Protein AF-0000000087656922 (afdb_homodimer)

Solvent-accessible surface area (backbone atoms only — not comparable to full-atom values): 14899 Å² total; per-residue (Å²): 105,49,73,41,77,36,99,84,45,68,28,49,29,46,60,47,59,48,82,88,34,49,38,35,38,35,31,30,30,79,99,38,29,26,66,62,40,48,46,66,72,42,61,84,47,56,63,68,66,48,33,73,57,21,13,36,39,28,35,24,58,82,65,40,40,88,84,46,62,81,50,54,78,84,54,77,78,67,52,61,67,46,48,17,46,41,53,50,36,52,38,58,71,70,62,59,64,58,30,32,38,42,16,30,22,46,12,13,46,22,48,51,59,33,40,74,77,41,29,77,31,29,48,28,40,38,30,32,39,31,51,44,58,59,66,56,49,51,52,48,53,49,53,54,41,98,105,48,74,42,77,37,99,84,45,68,29,48,30,46,60,45,59,49,84,89,35,51,37,34,40,36,31,30,30,78,98,38,28,27,65,61,41,46,45,66,73,42,60,85,48,55,62,68,67,48,33,72,56,22,13,36,38,29,36,23,58,82,63,38,40,88,86,46,62,82,51,55,76,83,53,77,77,67,52,62,68,44,49,17,48,42,53,50,36,51,38,58,72,71,62,60,65,58,29,33,40,40,16,29,23,46,12,13,46,23,48,51,58,34,40,75,77,42,29,78,30,28,48,29,40,40,28,32,38,31,50,44,58,60,66,57,50,52,53,48,54,50,54,56,41,98

pLDDT: mean 85.69, std 12.81, range [55.78, 98.75]

Structure (mmCIF, N/CA/C/O backbone):
data_AF-0000000087656922-model_v1
#
loop_
_entity.id
_entity.type
_entity.pdbx_description
1 polymer 'Ndr family protein'
#
loop_
_atom_site.group_PDB
_atom_site.id
_atom_site.type_symbol
_atom_site.label_atom_id
_atom_site.label_alt_id
_atom_site.label_comp_id
_atom_site.label_asym_id
_atom_site.label_entity_id
_atom_site.label_seq_id
_atom_site.pdbx_PDB_ins_code
_atom_site.Cartn_x
_atom_site.Cartn_y
_atom_site.Cartn_z
_atom_site.occupancy
_atom_site.B_iso_or_equiv
_atom_site.auth_seq_id
_atom_site.auth_comp_id
_atom_site.auth_asym_id
_atom_site.auth_atom_id
_atom_site.pdbx_PDB_model_num
ATOM 1 N N . MET A 1 1 ? 6.25 20.328 15.789 1 89.5 1 MET A N 1
ATOM 2 C CA . MET A 1 1 ? 5.324 20.531 14.672 1 89.5 1 MET A CA 1
ATOM 3 C C . MET A 1 1 ? 5.816 21.625 13.742 1 89.5 1 MET A C 1
ATOM 5 O O . MET A 1 1 ? 6.602 22.484 14.156 1 89.5 1 MET A O 1
ATOM 9 N N . GLU A 1 2 ? 5.441 21.5 12.445 1 94.44 2 GLU A N 1
ATOM 10 C CA . GLU A 1 2 ? 5.758 22.5 11.438 1 94.44 2 GLU A CA 1
ATOM 11 C C . GLU A 1 2 ? 4.574 22.734 10.5 1 94.44 2 GLU A C 1
ATOM 13 O O . GLU A 1 2 ? 3.766 21.844 10.273 1 94.44 2 GLU A O 1
ATOM 18 N N . ARG A 1 3 ? 4.438 23.984 10.141 1 96.12 3 ARG A N 1
ATOM 19 C CA . ARG A 1 3 ? 3.516 24.281 9.047 1 96.12 3 ARG A CA 1
ATOM 20 C C . ARG A 1 3 ? 4.254 24.375 7.719 1 96.12 3 ARG A C 1
ATOM 22 O O . ARG A 1 3 ? 5.129 25.219 7.547 1 96.12 3 ARG A O 1
ATOM 29 N N . VAL A 1 4 ? 3.877 23.516 6.832 1 97.69 4 VAL A N 1
ATOM 30 C CA . VAL A 1 4 ? 4.598 23.375 5.57 1 97.69 4 VAL A CA 1
ATOM 31 C C . VAL A 1 4 ? 3.811 24.031 4.445 1 97.69 4 VAL A C 1
ATOM 33 O O . VAL A 1 4 ? 2.596 23.859 4.336 1 97.69 4 VAL A O 1
ATOM 36 N N . ASP A 1 5 ? 4.504 24.844 3.58 1 97.81 5 ASP A N 1
ATOM 37 C CA . ASP A 1 5 ? 3.883 25.406 2.389 1 97.81 5 ASP A CA 1
ATOM 38 C C . ASP A 1 5 ? 3.623 24.344 1.337 1 97.81 5 ASP A C 1
ATOM 40 O O . ASP A 1 5 ? 4.523 23.562 0.993 1 97.81 5 ASP A O 1
ATOM 44 N N . THR A 1 6 ? 2.367 24.297 0.893 1 98 6 THR A N 1
ATOM 45 C CA . THR A 1 6 ? 2.012 23.359 -0.178 1 98 6 THR A CA 1
ATOM 46 C C . THR A 1 6 ? 1.28 24.094 -1.301 1 98 6 THR A C 1
ATOM 48 O O . THR A 1 6 ? 0.986 25.281 -1.188 1 98 6 THR A O 1
ATOM 51 N N . ASP A 1 7 ? 0.967 23.391 -2.367 1 96.81 7 ASP A N 1
ATOM 52 C CA . ASP A 1 7 ? 0.207 23.922 -3.492 1 96.81 7 ASP A CA 1
ATOM 53 C C . ASP A 1 7 ? -1.214 24.281 -3.07 1 96.81 7 ASP A C 1
ATOM 55 O O . ASP A 1 7 ? -1.924 24.984 -3.799 1 96.81 7 ASP A O 1
ATOM 59 N N . TYR A 1 8 ? -1.589 23.938 -1.798 1 95.88 8 TYR A N 1
ATOM 60 C CA . TYR A 1 8 ? -2.959 24.141 -1.344 1 95.88 8 TYR A CA 1
ATOM 61 C C . TYR A 1 8 ? -2.984 24.922 -0.032 1 95.88 8 TYR A C 1
ATOM 63 O O . TYR A 1 8 ? -3.947 24.828 0.733 1 95.88 8 TYR A O 1
ATOM 71 N N . GLY A 1 9 ? -1.907 25.609 0.187 1 94.5 9 GLY A N 1
ATOM 72 C CA . GLY A 1 9 ? -1.792 26.359 1.425 1 94.5 9 GLY A CA 1
ATOM 73 C C . GLY A 1 9 ? -0.932 25.672 2.467 1 94.5 9 GLY A C 1
ATOM 74 O O . GLY A 1 9 ? -0.277 24.672 2.174 1 94.5 9 GLY A O 1
ATOM 75 N N . LYS A 1 10 ? -0.932 26.203 3.633 1 95.44 10 LYS A N 1
ATOM 76 C CA . LYS A 1 10 ? -0.113 25.641 4.703 1 95.44 10 LYS A CA 1
ATOM 77 C C . LYS A 1 10 ? -0.808 24.453 5.367 1 95.44 10 LYS A C 1
ATOM 79 O O . LYS A 1 10 ? -2.01 24.516 5.637 1 95.44 10 LYS A O 1
ATOM 84 N N . VAL A 1 11 ? -0.016 23.453 5.57 1 95.75 11 VAL A N 1
ATOM 85 C CA . VAL A 1 11 ? -0.536 22.25 6.234 1 95.75 11 VAL A CA 1
ATOM 86 C C . VAL A 1 11 ? 0.303 21.953 7.473 1 95.75 11 VAL A C 1
ATOM 88 O O . VAL A 1 11 ? 1.531 22.047 7.438 1 95.75 11 VAL A O 1
ATOM 91 N N . LYS A 1 12 ? -0.412 21.578 8.531 1 94.88 12 LYS A N 1
ATOM 92 C CA . LYS A 1 12 ? 0.276 21.25 9.773 1 94.88 12 LYS A CA 1
ATOM 93 C C . LYS A 1 12 ? 0.821 19.828 9.742 1 94.88 12 LYS A C 1
ATOM 95 O O . LYS A 1 12 ? 0.099 18.875 9.406 1 94.88 12 LYS A O 1
ATOM 100 N N . VAL A 1 13 ? 2.102 19.656 10.086 1 95.44 13 VAL A N 1
ATOM 101 C CA . VAL A 1 13 ? 2.736 18.359 10.266 1 95.44 13 VAL A CA 1
ATOM 102 C C . VAL A 1 13 ? 3.217 18.219 11.711 1 95.44 13 VAL A C 1
ATOM 104 O O . VAL A 1 13 ? 4.055 18.984 12.172 1 95.44 13 VAL A O 1
ATOM 107 N N . SER A 1 14 ? 2.629 17.266 12.414 1 92.06 14 SER A N 1
ATOM 108 C CA . SER A 1 14 ? 3.125 16.922 13.742 1 92.06 14 SER A CA 1
ATOM 109 C C . SER A 1 14 ? 4.281 15.938 13.672 1 92.06 14 SER A C 1
ATOM 111 O O . SER A 1 14 ? 4.172 14.898 13.023 1 92.06 14 SER A O 1
ATOM 113 N N . ILE A 1 15 ? 5.371 16.328 14.328 1 92.88 15 ILE A N 1
ATOM 114 C CA . ILE A 1 15 ? 6.582 15.516 14.234 1 92.88 15 ILE A CA 1
ATOM 115 C C . ILE A 1 15 ? 6.914 14.922 15.602 1 92.88 15 ILE A C 1
ATOM 117 O O . ILE A 1 15 ? 6.965 15.633 16.609 1 92.88 15 ILE A O 1
ATOM 121 N N . TYR A 1 16 ? 7.086 13.594 15.617 1 88.12 16 TYR A N 1
ATOM 122 C CA . TYR A 1 16 ? 7.457 12.883 16.828 1 88.12 16 TYR A CA 1
ATOM 123 C C . TYR A 1 16 ? 8.711 12.055 16.625 1 88.12 16 TYR A C 1
ATOM 125 O O . TYR A 1 16 ? 8.789 11.258 15.68 1 88.12 16 TYR A O 1
ATOM 133 N N . GLY A 1 17 ? 9.734 12.234 17.5 1 89.75 17 GLY A N 1
ATOM 134 C CA . GLY A 1 17 ? 10.953 11.453 17.422 1 89.75 17 GLY A CA 1
ATOM 135 C C . GLY A 1 17 ? 12.148 12.25 16.922 1 89.75 17 GLY A C 1
ATOM 136 O O . GLY A 1 17 ? 12.039 13.453 16.703 1 89.75 17 GLY A O 1
ATOM 137 N N . ASN A 1 18 ? 13.273 11.562 16.844 1 92.75 18 ASN A N 1
ATOM 138 C CA . ASN A 1 18 ? 14.516 12.133 16.344 1 92.75 18 ASN A CA 1
ATOM 139 C C . ASN A 1 18 ? 14.562 12.125 14.82 1 92.75 18 ASN A C 1
ATOM 141 O O . ASN A 1 18 ? 14.359 11.086 14.195 1 92.75 18 ASN A O 1
ATOM 145 N N . ARG A 1 19 ? 14.773 13.289 14.242 1 94.44 19 ARG A N 1
ATOM 146 C CA . ARG A 1 19 ? 14.719 13.445 12.789 1 94.44 19 ARG A CA 1
ATOM 147 C C . ARG A 1 19 ? 15.844 12.664 12.117 1 94.44 19 ARG A C 1
ATOM 149 O O . ARG A 1 19 ? 15.828 12.477 10.898 1 94.44 19 ARG A O 1
ATOM 156 N N . GLY A 1 20 ? 16.766 12.141 12.867 1 94.38 20 GLY A N 1
ATOM 157 C CA . GLY A 1 20 ? 17.812 11.289 12.344 1 94.38 20 GLY A CA 1
ATOM 158 C C . GLY A 1 20 ? 17.375 9.844 12.156 1 94.38 20 GLY A C 1
ATOM 159 O O . GLY A 1 20 ? 18.062 9.062 11.516 1 94.38 20 GLY A O 1
ATOM 160 N N . LYS A 1 21 ? 16.203 9.578 12.695 1 94.12 21 LYS A N 1
ATOM 161 C CA . LYS A 1 21 ? 15.672 8.219 12.57 1 94.12 21 LYS A CA 1
ATOM 162 C C . LYS A 1 21 ? 14.867 8.062 11.289 1 94.12 21 LYS A C 1
ATOM 164 O O . LYS A 1 21 ? 14.594 9.047 10.594 1 94.12 21 LYS A O 1
ATOM 169 N N . HIS A 1 22 ? 14.547 6.832 10.953 1 95.31 22 HIS A N 1
ATOM 170 C CA . HIS A 1 22 ? 13.852 6.539 9.711 1 95.31 22 HIS A CA 1
ATOM 171 C C . HIS A 1 22 ? 12.461 7.176 9.695 1 95.31 22 HIS A C 1
ATOM 173 O O . HIS A 1 22 ? 11.695 7.027 10.648 1 95.31 22 HIS A O 1
ATOM 179 N N . PRO A 1 23 ? 12.125 7.938 8.672 1 96.56 23 PRO A N 1
ATOM 180 C CA . PRO A 1 23 ? 10.859 8.672 8.641 1 96.56 23 PRO A CA 1
ATOM 181 C C . PRO A 1 23 ? 9.656 7.762 8.406 1 96.56 23 PRO A C 1
ATOM 183 O O . PRO A 1 23 ? 9.711 6.863 7.562 1 96.56 23 PRO A O 1
ATOM 186 N N . LEU A 1 24 ? 8.672 7.938 9.188 1 94.56 24 LEU A N 1
ATOM 187 C CA . LEU A 1 24 ? 7.328 7.387 9.008 1 94.56 24 LEU A CA 1
ATOM 188 C C . LEU A 1 24 ? 6.312 8.5 8.766 1 94.56 24 LEU A C 1
ATOM 190 O O . LEU A 1 24 ? 6.043 9.305 9.664 1 94.56 24 LEU A O 1
ATOM 194 N N . VAL A 1 25 ? 5.773 8.562 7.512 1 96.81 25 VAL A N 1
ATOM 195 C CA . VAL A 1 25 ? 4.797 9.586 7.141 1 96.81 25 VAL A CA 1
ATOM 196 C C . VAL A 1 25 ? 3.387 9 7.223 1 96.81 25 VAL A C 1
ATOM 198 O O . VAL A 1 25 ? 3.121 7.922 6.691 1 96.81 25 VAL A O 1
ATOM 201 N N . THR A 1 26 ? 2.486 9.68 7.91 1 94.19 26 THR A N 1
ATOM 202 C CA . THR A 1 26 ? 1.127 9.164 8.039 1 94.19 26 THR A CA 1
ATOM 203 C C . THR A 1 26 ? 0.121 10.141 7.438 1 94.19 26 THR A C 1
ATOM 205 O O . THR A 1 26 ? 0.387 11.344 7.355 1 94.19 26 THR A O 1
ATOM 208 N N . PHE A 1 27 ? -0.968 9.648 6.98 1 94.25 27 PHE A N 1
ATOM 209 C CA . PHE A 1 27 ? -2.133 10.422 6.562 1 94.25 27 PHE A CA 1
ATOM 210 C C . PHE A 1 27 ? -3.412 9.82 7.129 1 94.25 27 PHE A C 1
ATOM 212 O O . PHE A 1 27 ? -3.66 8.625 6.98 1 94.25 27 PHE A O 1
ATOM 219 N N . HIS A 1 28 ? -4.219 10.617 7.742 1 88.69 28 HIS A N 1
ATOM 220 C CA . HIS A 1 28 ? -5.312 10.172 8.594 1 88.69 28 HIS A CA 1
ATOM 221 C C . HIS A 1 28 ? -6.578 9.914 7.785 1 88.69 28 HIS A C 1
ATOM 223 O O . HIS A 1 28 ? -6.688 10.359 6.641 1 88.69 28 HIS A O 1
ATOM 229 N N . ASP A 1 29 ? -7.508 9.203 8.422 1 87.75 29 ASP A N 1
ATOM 230 C CA . ASP A 1 29 ? -8.844 8.938 7.887 1 87.75 29 ASP A CA 1
ATOM 231 C C . ASP A 1 29 ? -9.75 10.156 8.047 1 87.75 29 ASP A C 1
ATOM 233 O O . ASP A 1 29 ? -9.32 11.195 8.562 1 87.75 29 ASP A O 1
ATOM 237 N N . LEU A 1 30 ? -11.008 9.93 7.492 1 78.25 30 LEU A N 1
ATOM 238 C CA . LEU A 1 30 ? -12.016 10.977 7.598 1 78.25 30 LEU A CA 1
ATOM 239 C C . LEU A 1 30 ? -12.305 11.305 9.055 1 78.25 30 LEU A C 1
ATOM 241 O O . LEU A 1 30 ? -12.359 10.406 9.906 1 78.25 30 LEU A O 1
ATOM 245 N N . ALA A 1 31 ? -12.57 12.484 9.312 1 68.19 31 ALA A N 1
ATOM 246 C CA . ALA A 1 31 ? -13.07 13.016 10.578 1 68.19 31 ALA A CA 1
ATOM 247 C C . ALA A 1 31 ? -12.039 12.836 11.688 1 68.19 31 ALA A C 1
ATOM 249 O O . ALA A 1 31 ? -12.375 12.898 12.875 1 68.19 31 ALA A O 1
ATOM 250 N N . LEU A 1 32 ? -10.953 12.312 11.367 1 71.44 32 LEU A N 1
ATOM 251 C CA . LEU A 1 32 ? -9.867 12.227 12.344 1 71.44 32 LEU A CA 1
ATOM 252 C C . LEU A 1 32 ? -8.727 13.172 11.977 1 71.44 32 LEU A C 1
ATOM 254 O O . LEU A 1 32 ? -8.617 13.602 10.82 1 71.44 32 LEU A O 1
ATOM 258 N N . ASP A 1 33 ? -8.062 13.516 13.094 1 76.25 33 ASP A N 1
ATOM 259 C CA . ASP A 1 33 ? -6.766 14.117 12.797 1 76.25 33 ASP A CA 1
ATOM 260 C C . ASP A 1 33 ? -5.656 13.07 12.867 1 76.25 33 ASP A C 1
ATOM 262 O O . ASP A 1 33 ? -5.895 11.922 13.25 1 76.25 33 ASP A O 1
ATOM 266 N N . SER A 1 34 ? -4.453 13.453 12.398 1 77.44 34 SER A N 1
ATOM 267 C CA . SER A 1 34 ? -3.342 12.516 12.266 1 77.44 34 SER A CA 1
ATOM 268 C C . SER A 1 34 ? -2.982 11.883 13.602 1 77.44 34 SER A C 1
ATOM 270 O O . SER A 1 34 ? -2.682 10.695 13.672 1 77.44 34 SER A O 1
ATOM 272 N N . GLU A 1 35 ? -3.047 12.68 14.672 1 74.5 35 GLU A N 1
ATOM 273 C CA . GLU A 1 35 ? -2.65 12.188 15.984 1 74.5 35 GLU A CA 1
ATOM 274 C C . GLU A 1 35 ? -3.627 11.133 16.5 1 74.5 35 GLU A C 1
ATOM 276 O O . GLU A 1 35 ? -3.215 10.055 16.938 1 74.5 35 GLU A O 1
ATOM 281 N N . SER A 1 36 ? -4.93 11.414 16.359 1 72.06 36 SER A N 1
ATOM 282 C CA . SER A 1 36 ? -5.945 10.469 16.812 1 72.06 36 SER A CA 1
ATOM 283 C C . SER A 1 36 ? -5.914 9.195 15.977 1 72.06 36 SER A C 1
ATOM 285 O O . SER A 1 36 ? -6.062 8.094 16.516 1 72.06 36 SER A O 1
ATOM 287 N N . ASN A 1 37 ? -5.688 9.383 14.711 1 74 37 ASN A N 1
ATOM 288 C CA . ASN A 1 37 ? -5.598 8.242 13.812 1 74 37 ASN A CA 1
ATOM 289 C C . ASN A 1 37 ? -4.43 7.328 14.18 1 74 37 ASN A C 1
ATOM 291 O O . ASN A 1 37 ? -4.613 6.121 14.344 1 74 37 ASN A O 1
ATOM 295 N N . PHE A 1 38 ? -3.318 7.965 14.336 1 71.81 38 PHE A N 1
ATOM 296 C CA . PHE A 1 38 ? -2.107 7.211 14.641 1 71.81 38 PHE A CA 1
ATOM 297 C C . PHE A 1 38 ? -2.223 6.531 16 1 71.81 38 PHE A C 1
ATOM 299 O O . PHE A 1 38 ? -1.922 5.34 16.125 1 71.81 38 PHE A O 1
ATOM 306 N N . GLN A 1 39 ? -2.686 7.254 17.016 1 68.56 39 GLN A N 1
ATOM 307 C CA . GLN A 1 39 ? -2.826 6.719 18.359 1 68.56 39 GLN A CA 1
ATOM 308 C C . GLN A 1 39 ? -3.797 5.543 18.391 1 68.56 39 GLN A C 1
ATOM 310 O O . GLN A 1 39 ? -3.578 4.566 19.109 1 68.56 39 GLN A O 1
ATOM 315 N N . ASN A 1 40 ? -4.816 5.699 17.641 1 69.62 40 ASN A N 1
ATOM 316 C CA . ASN A 1 40 ? -5.809 4.629 17.594 1 69.62 40 ASN A CA 1
ATOM 317 C C . ASN A 1 40 ? -5.23 3.363 16.969 1 69.62 40 ASN A C 1
ATOM 319 O O . ASN A 1 40 ? -5.52 2.256 17.422 1 69.62 40 ASN A O 1
ATOM 323 N N . PHE A 1 41 ? -4.449 3.543 16.047 1 68.31 41 PHE A N 1
ATOM 324 C CA . PHE A 1 41 ? -3.93 2.381 15.328 1 68.31 41 PHE A CA 1
ATOM 325 C C . PHE A 1 41 ? -2.725 1.796 16.062 1 68.31 41 PHE A C 1
ATOM 327 O O . PHE A 1 41 ? -2.547 0.577 16.094 1 68.31 41 PHE A O 1
ATOM 334 N N . PHE A 1 42 ? -1.925 2.732 16.609 1 66.12 42 PHE A N 1
ATOM 335 C CA . PHE A 1 42 ? -0.743 2.248 17.312 1 66.12 42 PHE A CA 1
ATOM 336 C C . PHE A 1 42 ? -0.939 2.334 18.828 1 66.12 42 PHE A C 1
ATOM 338 O O . PHE A 1 42 ? -0.003 2.652 19.562 1 66.12 42 PHE A O 1
ATOM 345 N N . GLN A 1 43 ? -2.111 2.162 19.172 1 60.69 43 GLN A N 1
ATOM 346 C CA . GLN A 1 43 ? -2.447 2.338 20.578 1 60.69 43 GLN A CA 1
ATOM 347 C C . GLN A 1 43 ? -1.744 1.298 21.453 1 60.69 43 GLN A C 1
ATOM 349 O O . GLN A 1 43 ? -1.528 1.521 22.641 1 60.69 43 GLN A O 1
ATOM 354 N N . PHE A 1 44 ? -1.337 0.202 20.828 1 55.97 44 PHE A N 1
ATOM 355 C CA . PHE A 1 44 ? -0.76 -0.872 21.625 1 55.97 44 PHE A CA 1
ATOM 356 C C . PHE A 1 44 ? 0.76 -0.864 21.531 1 55.97 44 PHE A C 1
ATOM 358 O O . PHE A 1 44 ? 1.4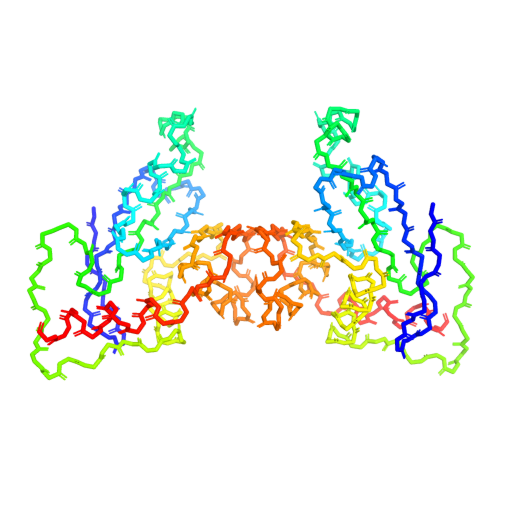34 -1.675 22.172 1 55.97 44 PHE A O 1
ATOM 365 N N . VAL A 1 45 ? 1.173 -0.125 20.672 1 60.34 45 VAL A N 1
ATOM 366 C CA . VAL A 1 45 ? 2.623 0.017 20.594 1 60.34 45 VAL A CA 1
ATOM 367 C C . VAL A 1 45 ? 3.062 1.278 21.328 1 60.34 45 VAL A C 1
ATOM 369 O O . VAL A 1 45 ? 2.439 2.334 21.188 1 60.34 45 VAL A O 1
ATOM 372 N N . SER A 1 46 ? 3.928 1.054 22.203 1 59.84 46 SER A N 1
ATOM 373 C CA . SER A 1 46 ? 4.434 2.221 22.922 1 59.84 46 SER A CA 1
ATOM 374 C C . SER A 1 46 ? 5.078 3.219 21.969 1 59.84 46 SER A C 1
ATOM 376 O O . SER A 1 46 ? 5.961 2.859 21.188 1 59.84 46 SER A O 1
ATOM 378 N N . ILE A 1 47 ? 4.523 4.398 21.938 1 62.62 47 ILE A N 1
ATOM 379 C CA . ILE A 1 47 ? 5.059 5.492 21.125 1 62.62 47 ILE A CA 1
ATOM 380 C C . ILE A 1 47 ? 6.559 5.625 21.359 1 62.62 47 ILE A C 1
ATOM 382 O O . ILE A 1 47 ? 7.324 5.883 20.422 1 62.62 47 ILE A O 1
ATOM 386 N N . ALA A 1 48 ? 6.871 5.395 22.609 1 67.31 48 ALA A N 1
ATOM 387 C CA . ALA A 1 48 ? 8.281 5.504 22.969 1 67.31 48 ALA A CA 1
ATOM 388 C C . ALA A 1 48 ? 9.125 4.48 22.203 1 67.31 48 ALA A C 1
ATOM 390 O O . ALA A 1 48 ? 10.18 4.812 21.656 1 67.31 48 ALA A O 1
ATOM 391 N N . GLU A 1 49 ? 8.641 3.244 22.203 1 69.12 49 GLU A N 1
ATOM 392 C CA . GLU A 1 49 ? 9.375 2.209 21.484 1 69.12 49 GLU A CA 1
ATOM 393 C C . GLU A 1 49 ? 9.383 2.479 19.984 1 69.12 49 GLU A C 1
ATOM 395 O O . GLU A 1 49 ? 10.391 2.262 19.312 1 69.12 49 GLU A O 1
ATOM 400 N N . PHE A 1 50 ? 8.398 3.082 19.578 1 75.06 50 PHE A N 1
ATOM 401 C CA . PHE A 1 50 ? 8.242 3.332 18.141 1 75.06 50 PHE A CA 1
ATOM 402 C C . PHE A 1 50 ? 9.117 4.496 17.703 1 75.06 50 PHE A C 1
ATOM 404 O O . PHE A 1 50 ? 9.766 4.43 16.656 1 75.06 50 PHE A O 1
ATOM 411 N N . THR A 1 51 ? 9.258 5.48 18.609 1 78.44 51 THR A N 1
ATOM 412 C CA . THR A 1 51 ? 10.016 6.676 18.266 1 78.44 51 THR A CA 1
ATOM 413 C C . THR A 1 51 ? 11.516 6.441 18.453 1 78.44 51 THR A C 1
ATOM 415 O O . THR A 1 51 ? 12.336 7.27 18.062 1 78.44 51 THR A O 1
ATOM 418 N N . GLU A 1 52 ? 11.828 5.309 18.984 1 84.12 52 GLU A N 1
ATOM 419 C CA . GLU A 1 52 ? 13.234 4.926 19.047 1 84.12 52 GLU A CA 1
ATOM 420 C C . GLU A 1 52 ? 13.758 4.508 17.672 1 84.12 52 GLU A C 1
ATOM 422 O O . GLU A 1 52 ? 14.953 4.621 17.391 1 84.12 52 GLU A O 1
ATOM 427 N N . LYS A 1 53 ? 12.812 4.168 16.875 1 87.75 53 LYS A N 1
ATOM 428 C CA . LYS A 1 53 ? 13.234 3.604 15.594 1 87.75 53 LYS A CA 1
ATOM 429 C C . LYS A 1 53 ? 12.812 4.508 14.438 1 87.75 53 LYS A C 1
ATOM 431 O O . LYS A 1 53 ? 13.445 4.496 13.383 1 87.75 53 LYS A O 1
ATOM 436 N N . PHE A 1 54 ? 11.859 5.34 14.742 1 91.38 54 PHE A N 1
ATOM 437 C CA . PHE A 1 54 ? 11.297 6.133 13.656 1 91.38 54 PHE A CA 1
ATOM 438 C C . PHE A 1 54 ? 11.125 7.586 14.078 1 91.38 54 PHE A C 1
ATOM 440 O O . PHE A 1 54 ? 11.016 7.883 15.273 1 91.38 54 PHE A O 1
ATOM 447 N N . CYS A 1 55 ? 11.188 8.445 13.117 1 93.88 55 CYS A N 1
ATOM 448 C CA . CYS A 1 55 ? 10.641 9.797 13.234 1 93.88 55 CYS A CA 1
ATOM 449 C C . CYS A 1 55 ? 9.312 9.914 12.508 1 93.88 55 CYS A C 1
ATOM 451 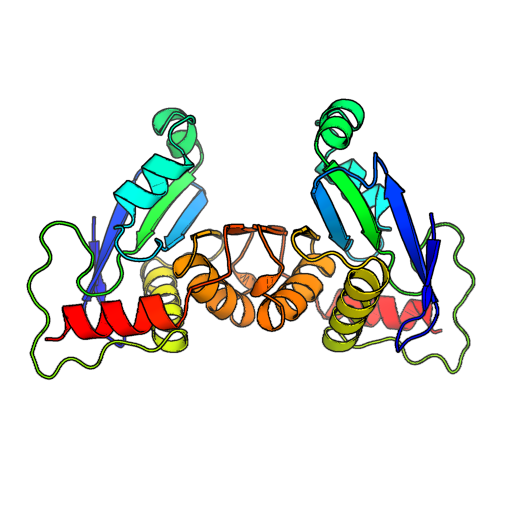O O . CYS A 1 55 ? 9.242 9.703 11.289 1 93.88 55 CYS A O 1
ATOM 453 N N . ILE A 1 56 ? 8.281 10.227 13.227 1 92.19 56 ILE A N 1
ATOM 454 C CA . ILE A 1 56 ? 6.926 10.211 12.68 1 92.19 56 ILE A CA 1
ATOM 455 C C . ILE A 1 56 ? 6.559 11.609 12.18 1 92.19 56 ILE A C 1
ATOM 457 O O . ILE A 1 56 ? 6.73 12.594 12.898 1 92.19 56 ILE A O 1
ATOM 461 N N . TYR A 1 57 ? 6.129 11.711 10.93 1 94.56 57 TYR A N 1
ATOM 462 C CA . TYR A 1 57 ? 5.566 12.914 10.336 1 94.56 57 TYR A CA 1
ATOM 463 C C . TYR A 1 57 ? 4.074 12.75 10.07 1 94.56 57 TYR A C 1
ATOM 465 O O . TYR A 1 57 ? 3.674 12.18 9.055 1 94.56 57 TYR A O 1
ATOM 473 N N . ASN A 1 58 ? 3.273 13.266 11.008 1 93.69 58 ASN A N 1
ATOM 474 C CA . ASN A 1 58 ? 1.822 13.195 10.883 1 93.69 58 ASN A CA 1
ATOM 475 C C . ASN A 1 58 ? 1.266 14.383 10.102 1 93.69 58 ASN A C 1
ATOM 477 O O . ASN A 1 58 ? 1.21 15.5 10.61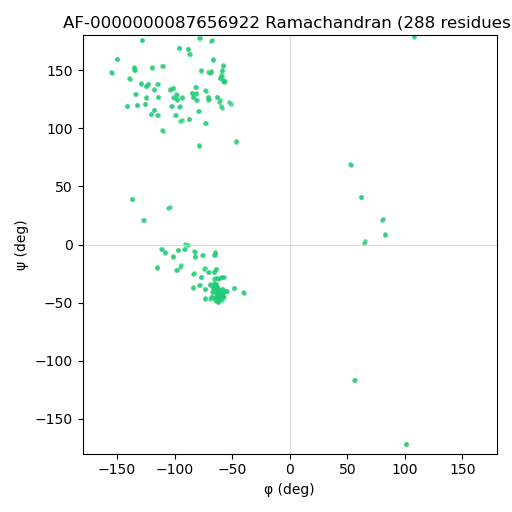7 1 93.69 58 ASN A O 1
ATOM 481 N N . ILE A 1 59 ? 0.834 14.102 8.914 1 95.81 59 ILE A N 1
ATOM 482 C CA . ILE A 1 59 ? 0.273 15.156 8.078 1 95.81 59 ILE A CA 1
ATOM 483 C C . ILE A 1 59 ? -1.203 15.352 8.414 1 95.81 59 ILE A C 1
ATOM 485 O O . ILE A 1 59 ? -1.957 14.383 8.516 1 95.81 59 ILE A O 1
ATOM 489 N N . ASN A 1 60 ? -1.562 16.547 8.625 1 93.56 60 ASN A N 1
ATOM 490 C CA . ASN A 1 60 ? -2.975 16.891 8.766 1 93.56 60 ASN A CA 1
ATOM 491 C C . ASN A 1 60 ? -3.533 17.5 7.48 1 93.56 60 ASN A C 1
ATOM 493 O O . ASN A 1 60 ? -2.975 18.469 6.949 1 93.56 60 ASN A O 1
ATOM 497 N N . ALA A 1 61 ? -4.621 16.922 6.996 1 92.19 61 ALA A N 1
ATOM 498 C CA . ALA A 1 61 ? -5.316 17.516 5.859 1 92.19 61 ALA A CA 1
ATOM 499 C C . ALA A 1 61 ? -5.746 18.953 6.176 1 92.19 61 ALA A C 1
ATOM 501 O O . ALA A 1 61 ? -5.938 19.312 7.34 1 92.19 61 ALA A O 1
ATOM 502 N N . PRO A 1 62 ? -5.879 19.734 5.094 1 91.56 62 PRO A N 1
ATOM 503 C CA . PRO A 1 62 ? -6.254 21.141 5.336 1 91.56 62 PRO A CA 1
ATOM 504 C C . PRO A 1 62 ? -7.5 21.266 6.207 1 91.56 62 PRO A C 1
ATOM 506 O O . PRO A 1 62 ? -8.555 20.719 5.871 1 91.56 62 PRO A O 1
ATOM 509 N N . GLY A 1 63 ? -7.277 21.969 7.289 1 87.81 63 GLY A N 1
ATOM 510 C CA . GLY A 1 63 ? -8.414 22.266 8.133 1 87.81 63 GLY A CA 1
ATOM 511 C C . GLY A 1 63 ? -8.773 21.141 9.086 1 87.81 63 GLY A C 1
ATOM 512 O O . GLY A 1 63 ? -9.75 21.25 9.836 1 87.81 63 GLY A O 1
ATOM 513 N N . GLN A 1 64 ? -7.926 20.094 9.18 1 84.81 64 GLN A N 1
ATOM 514 C CA . GLN A 1 64 ? -8.328 18.938 9.977 1 84.81 64 GLN A CA 1
ATOM 515 C C . GLN A 1 64 ? -7.473 18.812 11.234 1 84.81 64 GLN A C 1
ATOM 517 O O . GLN A 1 64 ? -7.695 17.922 12.055 1 84.81 64 GLN A O 1
ATOM 522 N N . GLU A 1 65 ? -6.473 19.703 11.367 1 86.5 65 GLU A N 1
ATOM 523 C CA . GLU A 1 65 ? -5.688 19.688 12.594 1 86.5 65 GLU A CA 1
ATOM 524 C C . GLU A 1 65 ? -6.531 20.109 13.789 1 86.5 65 GLU A C 1
ATOM 526 O O . GLU A 1 65 ? -7.539 20.797 13.633 1 86.5 65 GLU A O 1
ATOM 531 N N . VAL A 1 66 ? -5.965 19.656 14.859 1 80.75 66 VAL A N 1
ATOM 532 C CA . VAL A 1 66 ? -6.645 20.062 16.094 1 80.75 66 VAL A CA 1
ATOM 533 C C . VAL A 1 66 ? -6.641 21.594 16.203 1 80.75 66 VAL A C 1
ATOM 535 O O . VAL A 1 66 ? -5.613 22.234 15.984 1 80.75 66 VAL A O 1
ATOM 538 N N . ASP A 1 67 ? -7.77 22.25 16.344 1 80.69 67 ASP A N 1
ATOM 539 C CA . ASP A 1 67 ? -7.941 23.688 16.562 1 80.69 67 ASP A CA 1
ATOM 540 C C . ASP A 1 67 ? -7.809 24.453 15.242 1 80.69 67 ASP A C 1
ATOM 542 O O . ASP A 1 67 ? -7.41 25.609 15.242 1 80.69 67 ASP A O 1
ATOM 546 N N . ALA A 1 68 ? -8.008 23.734 14.258 1 85.81 68 ALA A N 1
ATOM 547 C CA . ALA A 1 68 ? -7.922 24.375 12.953 1 85.81 68 ALA A CA 1
ATOM 548 C C . ALA A 1 68 ? -8.898 25.547 12.852 1 85.81 68 ALA A C 1
ATOM 550 O O . ALA A 1 68 ? -10.023 25.469 13.352 1 85.81 68 ALA A O 1
ATOM 551 N N . GLN A 1 69 ? -8.398 26.578 12.227 1 83.62 69 GLN A N 1
ATOM 552 C CA . GLN A 1 69 ? -9.312 27.656 11.859 1 83.62 69 GLN A CA 1
ATOM 553 C C . GLN A 1 69 ? -10.141 27.281 10.633 1 83.62 69 GLN A C 1
ATOM 555 O O . GLN A 1 69 ? -9.703 26.484 9.805 1 83.62 69 GLN A O 1
ATOM 560 N N . PRO A 1 70 ? -11.383 27.859 10.625 1 85.75 70 PRO A N 1
ATOM 561 C CA . PRO A 1 70 ? -12.18 27.594 9.422 1 85.75 70 PRO A CA 1
ATOM 562 C C . PRO A 1 70 ? -11.469 28.016 8.141 1 85.75 70 PRO A C 1
ATOM 564 O O . PRO A 1 70 ? -10.773 29.047 8.125 1 85.75 70 PRO A O 1
ATOM 567 N N . LEU A 1 71 ? -11.633 27.203 7.164 1 87.5 71 LEU A N 1
ATOM 568 C CA . LEU A 1 71 ? -11.078 27.562 5.859 1 87.5 71 LEU A CA 1
ATOM 569 C C . LEU A 1 71 ? -11.859 28.719 5.234 1 87.5 71 LEU A C 1
ATOM 571 O O . LEU A 1 71 ? -13.055 28.875 5.488 1 87.5 71 LEU A O 1
ATOM 575 N N . PRO A 1 72 ? -11.109 29.531 4.457 1 86.94 72 PRO A N 1
ATOM 576 C CA . PRO A 1 72 ? -11.828 30.609 3.781 1 86.94 72 PRO A CA 1
ATOM 577 C C . PRO A 1 72 ? -12.945 30.109 2.871 1 86.94 72 PRO A C 1
ATOM 579 O O . PRO A 1 72 ? -12.859 29 2.34 1 86.94 72 PRO A O 1
ATOM 582 N N . GLU A 1 73 ? -13.984 30.906 2.729 1 85.19 73 GLU A N 1
ATOM 583 C CA . GLU A 1 73 ? -15.125 30.547 1.894 1 85.19 73 GLU A CA 1
ATOM 584 C C . GLU A 1 73 ? -14.688 30.25 0.459 1 85.19 73 GLU A C 1
ATOM 586 O O . GLU A 1 73 ? -15.281 29.406 -0.219 1 85.19 73 GLU A O 1
ATOM 591 N N . SER A 1 74 ? -13.648 30.828 0.037 1 89.38 74 SER A N 1
ATOM 592 C CA . SER A 1 74 ? -13.188 30.703 -1.34 1 89.38 74 SER A CA 1
ATOM 593 C C . SER A 1 74 ? -12.227 29.531 -1.493 1 89.38 74 SER A C 1
ATOM 595 O O . SER A 1 74 ? -11.758 29.25 -2.596 1 89.38 74 SER A O 1
ATOM 597 N N . TYR A 1 75 ? -12.008 28.859 -0.36 1 90.25 75 TYR A N 1
ATOM 598 C CA . TYR A 1 75 ? -11.047 27.766 -0.408 1 90.25 75 TYR A CA 1
ATOM 599 C C . TYR A 1 75 ? -11.609 26.578 -1.19 1 90.25 75 TYR A C 1
ATOM 601 O O . TYR A 1 75 ? -12.727 26.125 -0.926 1 90.25 75 TYR A O 1
ATOM 609 N N . GLU A 1 76 ? -10.844 26.172 -2.219 1 89.75 76 GLU A N 1
ATOM 610 C CA . GLU A 1 76 ? -11.18 24.938 -2.934 1 89.75 76 GLU A CA 1
ATOM 611 C C . GLU A 1 76 ? -10.422 23.75 -2.369 1 89.75 76 GLU A C 1
ATOM 613 O O . GLU A 1 76 ? -9.203 23.641 -2.539 1 89.75 76 GLU A O 1
ATOM 618 N N . TYR A 1 77 ? -11.133 22.938 -1.677 1 90.31 77 TYR A N 1
ATOM 619 C CA . TYR A 1 77 ? -10.492 21.766 -1.062 1 90.31 77 TYR A CA 1
ATOM 620 C C . TYR A 1 77 ? -9.883 20.859 -2.121 1 90.31 77 TYR A C 1
ATOM 622 O O . TYR A 1 77 ? -10.477 20.641 -3.18 1 90.31 77 TYR A O 1
ATOM 630 N N . PRO A 1 78 ? -8.773 20.281 -1.826 1 91.88 78 PRO A N 1
ATOM 631 C CA . PRO A 1 78 ? -8.109 19.453 -2.83 1 91.88 78 PRO A CA 1
ATOM 632 C C . PRO A 1 78 ? -8.875 18.172 -3.141 1 91.88 78 PRO A C 1
ATOM 634 O O . PRO A 1 78 ? -9.594 17.641 -2.281 1 91.88 78 PRO A O 1
ATOM 637 N N . SER A 1 79 ? -8.703 17.75 -4.422 1 90.94 79 SER A N 1
ATOM 638 C CA . SER A 1 79 ? -9.094 16.391 -4.77 1 90.94 79 SER A CA 1
ATOM 639 C C . SER A 1 79 ? -8.188 15.359 -4.098 1 90.94 79 SER A C 1
ATOM 641 O O . SER A 1 79 ? -7.215 15.727 -3.436 1 90.94 79 SER A O 1
ATOM 643 N N . MET A 1 80 ? -8.469 14.125 -4.238 1 89.38 80 MET A N 1
ATOM 644 C CA . MET A 1 80 ? -7.598 13.07 -3.723 1 89.38 80 MET A CA 1
ATOM 645 C C . MET A 1 80 ? -6.188 13.195 -4.293 1 89.38 80 MET A C 1
ATOM 647 O O . MET A 1 80 ? -5.203 13.047 -3.564 1 89.38 80 MET A O 1
ATOM 651 N N . ASP A 1 81 ? -6.18 13.531 -5.566 1 93.38 81 ASP A N 1
ATOM 652 C CA . ASP A 1 81 ? -4.879 13.758 -6.188 1 93.38 81 ASP A CA 1
ATOM 653 C C . ASP A 1 81 ? -4.195 14.992 -5.602 1 93.38 81 ASP A C 1
ATOM 655 O O . ASP A 1 81 ? -2.973 15.023 -5.461 1 93.38 81 ASP A O 1
ATOM 659 N N . GLY A 1 82 ? -4.984 15.961 -5.305 1 95.12 82 GLY A N 1
ATOM 660 C CA . GLY A 1 82 ? -4.441 17.141 -4.645 1 95.12 82 GLY A CA 1
ATOM 661 C C . GLY A 1 82 ? -3.881 16.844 -3.266 1 95.12 82 GLY A C 1
ATOM 662 O O . GLY A 1 82 ? -2.836 17.375 -2.887 1 95.12 82 GLY A O 1
ATOM 663 N N . LEU A 1 83 ? -4.578 16.047 -2.523 1 94.5 83 LEU A N 1
ATOM 664 C CA . LEU A 1 83 ? -4.078 15.625 -1.217 1 94.5 83 LEU A CA 1
ATOM 665 C C . LEU A 1 83 ? -2.777 14.844 -1.355 1 94.5 83 LEU A C 1
ATOM 667 O O . LEU A 1 83 ? -1.86 15 -0.548 1 94.5 83 LEU A O 1
ATOM 671 N N . ALA A 1 84 ? -2.707 14.008 -2.381 1 96.5 84 ALA A N 1
ATOM 672 C CA . ALA A 1 84 ? -1.458 13.297 -2.65 1 96.5 84 ALA A CA 1
ATOM 673 C C . ALA A 1 84 ? -0.324 14.273 -2.947 1 96.5 84 ALA A C 1
ATOM 675 O O . ALA A 1 84 ? 0.82 14.047 -2.549 1 96.5 84 ALA A O 1
ATOM 676 N N . LYS A 1 85 ? -0.669 15.32 -3.666 1 98.12 85 LYS A N 1
ATOM 677 C CA . LYS A 1 85 ? 0.319 16.359 -3.949 1 98.12 85 LYS A CA 1
ATOM 678 C C . LYS A 1 85 ? 0.786 17.031 -2.664 1 98.12 85 LYS A C 1
ATOM 680 O O . LYS A 1 85 ? 1.957 17.406 -2.539 1 98.12 85 LYS A O 1
ATOM 685 N N . ILE A 1 86 ? -0.081 17.234 -1.71 1 97.75 86 ILE A N 1
ATOM 686 C CA . ILE A 1 86 ? 0.293 17.781 -0.41 1 97.75 86 ILE A CA 1
ATOM 687 C C . ILE A 1 86 ? 1.312 16.859 0.262 1 97.75 86 ILE A C 1
ATOM 689 O O . ILE A 1 86 ? 2.312 17.328 0.81 1 97.75 86 ILE A O 1
ATOM 693 N N . VAL A 1 87 ? 1.099 15.555 0.2 1 98.56 87 VAL A N 1
ATOM 694 C CA . VAL A 1 87 ? 2.068 14.609 0.741 1 98.56 87 VAL A CA 1
ATOM 695 C C . VAL A 1 87 ? 3.424 14.812 0.066 1 98.56 87 VAL A C 1
ATOM 697 O O . VAL A 1 87 ? 4.453 14.883 0.738 1 98.56 87 VAL A O 1
ATOM 700 N N . GLU A 1 88 ? 3.389 14.961 -1.214 1 98.5 88 GLU A N 1
ATOM 701 C CA . GLU A 1 88 ? 4.617 15.172 -1.97 1 98.5 88 GLU A CA 1
ATOM 702 C C . GLU A 1 88 ? 5.328 16.453 -1.52 1 98.5 88 GLU A C 1
ATOM 704 O O . GLU A 1 88 ? 6.547 16.453 -1.319 1 98.5 88 GLU A O 1
ATOM 709 N N . ASN A 1 89 ? 4.578 17.516 -1.355 1 98.75 89 ASN A N 1
ATOM 710 C CA . ASN A 1 89 ? 5.148 18.781 -0.889 1 98.75 89 ASN A CA 1
ATOM 711 C C . ASN A 1 89 ? 5.816 18.625 0.476 1 98.75 89 ASN A C 1
ATOM 713 O O . ASN A 1 89 ? 6.91 19.141 0.701 1 98.75 89 ASN A O 1
ATOM 717 N N . VAL A 1 90 ? 5.188 17.906 1.385 1 98.56 90 VAL A N 1
ATOM 718 C CA . VAL A 1 90 ? 5.695 17.719 2.738 1 98.56 90 VAL A CA 1
ATOM 719 C C . VAL A 1 90 ? 6.973 16.875 2.697 1 98.56 90 VAL A C 1
ATOM 721 O O . VAL A 1 90 ? 7.969 17.219 3.342 1 98.56 90 VAL A O 1
ATOM 724 N N . VAL A 1 91 ? 6.949 15.828 1.935 1 98.62 91 VAL A N 1
ATOM 725 C CA . VAL A 1 91 ? 8.102 14.945 1.808 1 98.62 91 VAL A CA 1
ATOM 726 C C . VAL A 1 91 ? 9.281 15.711 1.211 1 98.62 91 VAL A C 1
ATOM 728 O O . VAL A 1 91 ? 10.414 15.586 1.679 1 98.62 91 VAL A O 1
ATOM 731 N N . ASP A 1 92 ? 9.016 16.516 0.186 1 98.44 92 ASP A N 1
ATOM 732 C CA . ASP A 1 92 ? 10.047 17.359 -0.425 1 98.44 92 ASP A CA 1
ATOM 733 C C . ASP A 1 92 ? 10.602 18.375 0.578 1 98.44 92 ASP A C 1
ATOM 735 O O . ASP A 1 92 ? 11.812 18.578 0.649 1 98.44 92 ASP A O 1
ATOM 739 N N . HIS A 1 93 ? 9.719 18.953 1.304 1 98.56 93 HIS A N 1
ATOM 740 C CA . HIS A 1 93 ? 10.094 19.969 2.271 1 98.56 93 HIS A CA 1
ATOM 741 C C . HIS A 1 93 ? 11.086 19.422 3.295 1 98.56 93 HIS A C 1
ATOM 743 O O . HIS A 1 93 ? 12.078 20.078 3.619 1 98.56 93 HIS A O 1
ATOM 749 N N . PHE A 1 94 ? 10.82 18.219 3.74 1 98.25 94 PHE A N 1
ATOM 750 C CA . PHE A 1 94 ? 11.664 17.641 4.773 1 98.25 94 PHE A CA 1
ATOM 751 C C . PHE A 1 94 ? 12.805 16.844 4.152 1 98.25 94 PHE A C 1
ATOM 753 O O . PHE A 1 94 ? 13.602 16.219 4.863 1 98.25 94 PHE A O 1
ATOM 760 N N . GLU A 1 95 ? 12.789 16.75 2.824 1 97.94 95 GLU A N 1
ATOM 761 C CA . GLU A 1 95 ? 13.852 16.109 2.057 1 97.94 95 GLU A CA 1
ATOM 762 C C . GLU A 1 95 ? 13.977 14.633 2.418 1 97.94 95 GLU A C 1
ATOM 764 O O . GLU A 1 95 ? 15.086 14.125 2.619 1 97.94 95 GLU A O 1
ATOM 769 N N . LEU A 1 96 ? 12.859 14.031 2.57 1 97.56 96 LEU A N 1
ATOM 770 C CA . LEU A 1 96 ? 12.852 12.609 2.889 1 97.56 96 LEU A CA 1
ATOM 771 C C . LEU A 1 96 ? 13.094 11.773 1.636 1 97.56 96 LEU A C 1
ATOM 773 O O . LEU A 1 96 ? 12.258 11.75 0.729 1 97.56 96 LEU A O 1
ATOM 777 N N . GLN A 1 97 ? 14.195 11.055 1.576 1 95.12 97 GLN A N 1
ATOM 778 C CA . GLN A 1 97 ? 14.57 10.305 0.387 1 95.12 97 GLN A CA 1
ATOM 779 C C . GLN A 1 97 ? 14.18 8.836 0.518 1 95.12 97 GLN A C 1
ATOM 781 O O . GLN A 1 97 ? 14.133 8.109 -0.476 1 95.12 97 GLN A O 1
ATOM 786 N N . SER A 1 98 ? 14.023 8.383 1.643 1 95.06 98 SER A N 1
ATOM 787 C CA . SER A 1 98 ? 13.633 7.027 2.016 1 95.06 98 SER A CA 1
ATOM 788 C C . SER A 1 98 ? 12.672 7.039 3.203 1 95.06 98 SER A C 1
ATOM 790 O O . SER A 1 98 ? 13.016 7.531 4.281 1 95.06 98 SER A O 1
ATOM 792 N N . LEU A 1 99 ? 11.445 6.508 2.973 1 96.5 99 LEU A N 1
ATOM 793 C CA . LEU A 1 99 ? 10.453 6.645 4.035 1 96.5 99 LEU A CA 1
ATOM 794 C C . LEU A 1 99 ? 9.477 5.477 4.016 1 96.5 99 LEU A C 1
ATOM 796 O O . LEU A 1 99 ? 9.391 4.746 3.025 1 96.5 99 LEU A O 1
ATOM 800 N N . ILE A 1 100 ? 8.82 5.281 5.145 1 94.81 100 ILE A N 1
ATOM 801 C CA . ILE A 1 100 ? 7.641 4.438 5.266 1 94.81 100 ILE A CA 1
ATOM 802 C C . ILE A 1 100 ? 6.383 5.309 5.301 1 94.81 100 ILE A C 1
ATOM 804 O O . ILE A 1 100 ? 6.359 6.348 5.965 1 94.81 100 ILE A O 1
ATOM 808 N N . ALA A 1 101 ? 5.383 4.926 4.543 1 96.56 101 ALA A N 1
ATOM 809 C CA . ALA A 1 101 ? 4.113 5.645 4.574 1 96.56 101 ALA A CA 1
ATOM 810 C C . ALA A 1 101 ? 2.994 4.762 5.121 1 96.56 101 ALA A C 1
ATOM 812 O O . ALA A 1 101 ? 2.924 3.572 4.809 1 96.56 101 ALA A O 1
ATOM 813 N N . PHE A 1 102 ? 2.189 5.367 5.938 1 93.56 102 PHE A N 1
ATOM 814 C CA . PHE A 1 102 ? 1.082 4.68 6.59 1 93.56 102 PHE A CA 1
ATOM 815 C C . PHE A 1 102 ? -0.203 5.488 6.477 1 93.56 102 PHE 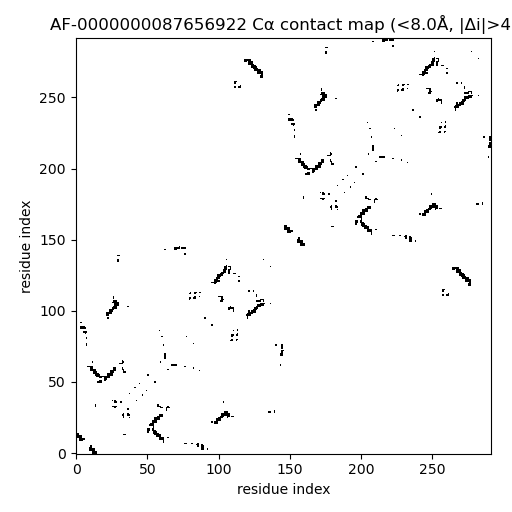A C 1
ATOM 817 O O . PHE A 1 102 ? -0.267 6.629 6.938 1 93.56 102 PHE A O 1
ATOM 824 N N . GLY A 1 103 ? -1.219 4.883 5.852 1 93.38 103 GLY A N 1
ATOM 825 C CA . GLY A 1 103 ? -2.486 5.574 5.68 1 93.38 103 GLY A CA 1
ATOM 826 C C . GLY A 1 103 ? -3.689 4.711 6 1 93.38 103 GLY A C 1
ATOM 827 O O . GLY A 1 103 ? -3.662 3.496 5.781 1 93.38 103 GLY A O 1
ATOM 828 N N . VAL A 1 104 ? -4.711 5.371 6.449 1 89.44 104 VAL A N 1
ATOM 829 C CA . VAL A 1 104 ? -5.953 4.691 6.797 1 89.44 104 VAL A CA 1
ATOM 830 C C . VAL A 1 104 ? -7.129 5.383 6.109 1 89.44 104 VAL A C 1
ATOM 832 O O . VAL A 1 104 ? -7.203 6.613 6.082 1 89.44 104 VAL A O 1
ATOM 835 N N . GLY A 1 105 ? -8.109 4.559 5.559 1 88.94 105 GLY A N 1
ATOM 836 C CA . GLY A 1 105 ? -9.305 5.125 4.953 1 88.94 105 GLY A CA 1
ATOM 837 C C . GLY A 1 105 ? -9 6.105 3.838 1 88.94 105 GLY A C 1
ATOM 838 O O . GLY A 1 105 ? -8.32 5.762 2.867 1 88.94 105 GLY A O 1
ATOM 839 N N . VAL A 1 106 ? -9.383 7.344 4.027 1 89.06 106 VAL A N 1
ATOM 840 C CA . VAL A 1 106 ? -9.086 8.398 3.062 1 89.06 106 VAL A CA 1
ATOM 841 C C . VAL A 1 106 ? -7.574 8.555 2.916 1 89.06 106 VAL A C 1
ATOM 843 O O . VAL A 1 106 ? -7.066 8.719 1.805 1 89.06 106 VAL A O 1
ATOM 846 N N . GLY A 1 107 ? -6.879 8.453 4.008 1 93.19 107 GLY A N 1
ATOM 847 C CA . GLY A 1 107 ? -5.43 8.539 3.975 1 93.19 107 GLY A CA 1
ATOM 848 C C . GLY A 1 107 ? -4.781 7.41 3.193 1 93.19 107 GLY A C 1
ATOM 849 O O . GLY A 1 107 ? -3.736 7.605 2.564 1 93.19 107 GLY A O 1
ATOM 850 N N . ALA A 1 108 ? -5.414 6.266 3.275 1 93.25 108 ALA A N 1
ATOM 851 C CA . ALA A 1 108 ? -4.922 5.148 2.471 1 93.25 108 ALA A CA 1
ATOM 852 C C . ALA A 1 108 ? -5.031 5.457 0.979 1 93.25 108 ALA A C 1
ATOM 854 O O . ALA A 1 108 ? -4.098 5.199 0.215 1 93.25 108 ALA A O 1
ATOM 855 N N . ASN A 1 109 ? -6.176 6.02 0.588 1 91.31 109 ASN A N 1
ATOM 856 C CA . ASN A 1 109 ? -6.363 6.402 -0.808 1 91.31 109 ASN A CA 1
ATOM 857 C C . ASN A 1 109 ? -5.359 7.465 -1.239 1 91.31 109 ASN A C 1
ATOM 859 O O . ASN A 1 109 ? -4.777 7.375 -2.322 1 91.31 109 ASN A O 1
ATOM 863 N N . VAL A 1 110 ? -5.152 8.406 -0.404 1 93.94 110 VAL A N 1
ATOM 864 C CA . VAL A 1 110 ? -4.223 9.492 -0.67 1 93.94 110 VAL A CA 1
ATOM 865 C C . VAL A 1 110 ? -2.812 8.938 -0.854 1 93.94 110 VAL A C 1
ATOM 867 O O . VAL A 1 110 ? -2.133 9.258 -1.831 1 93.94 110 VAL A O 1
ATOM 870 N N . LEU A 1 111 ? -2.408 8.039 0.002 1 95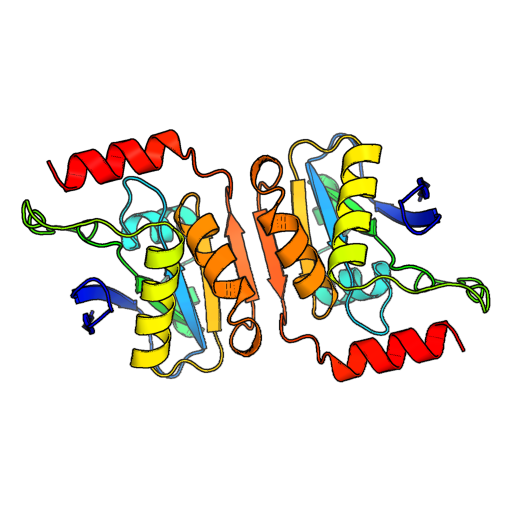.94 111 LEU A N 1
ATOM 871 C CA . LEU A 1 111 ? -1.037 7.539 -0.023 1 95.94 111 LEU A CA 1
ATOM 872 C C . LEU A 1 111 ? -0.844 6.539 -1.155 1 95.94 111 LEU A C 1
ATOM 874 O O . LEU A 1 111 ? 0.264 6.387 -1.675 1 95.94 111 LEU A O 1
ATOM 878 N N . LEU A 1 112 ? -1.943 5.855 -1.532 1 93.94 112 LEU A N 1
ATOM 879 C CA . LEU A 1 112 ? -1.877 5.008 -2.719 1 93.94 112 LEU A CA 1
ATOM 880 C C . LEU A 1 112 ? -1.522 5.832 -3.953 1 93.94 112 LEU A C 1
ATOM 882 O O . LEU A 1 112 ? -0.645 5.449 -4.73 1 93.94 112 LEU A O 1
ATOM 886 N N . ARG A 1 113 ? -2.125 6.941 -4.141 1 93.06 113 ARG A N 1
ATOM 887 C CA . ARG A 1 113 ? -1.882 7.828 -5.273 1 93.06 113 ARG A CA 1
ATOM 888 C C . ARG A 1 113 ? -0.481 8.43 -5.207 1 93.06 113 ARG A C 1
ATOM 890 O O . ARG A 1 113 ? 0.21 8.516 -6.223 1 93.06 113 ARG A O 1
ATOM 897 N N . TYR A 1 114 ? -0.108 8.789 -4.004 1 95.88 114 TYR A N 1
ATOM 89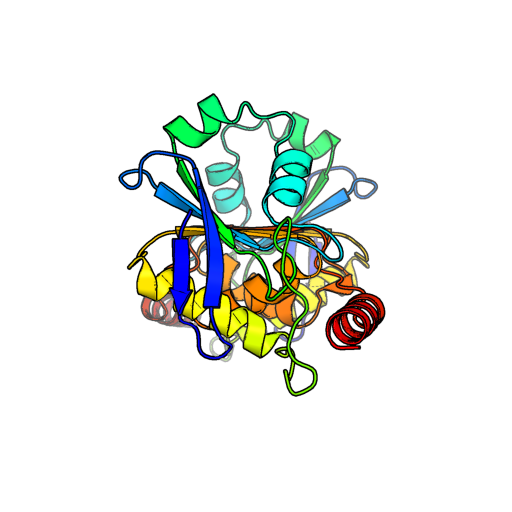8 C CA . TYR A 1 114 ? 1.258 9.266 -3.82 1 95.88 114 TYR A CA 1
ATOM 899 C C . TYR A 1 114 ? 2.268 8.203 -4.242 1 95.88 114 TYR A C 1
ATOM 901 O O . TYR A 1 114 ? 3.234 8.508 -4.945 1 95.88 114 TYR A O 1
ATOM 909 N N . ALA A 1 115 ? 2.029 6.988 -3.844 1 95 115 ALA A N 1
ATOM 910 C CA . ALA A 1 115 ? 2.965 5.887 -4.059 1 95 115 ALA A CA 1
ATOM 911 C C . ALA A 1 115 ? 3.115 5.574 -5.547 1 95 115 ALA A C 1
ATOM 913 O O . ALA A 1 115 ? 4.199 5.215 -6.004 1 95 115 ALA A O 1
ATOM 914 N N . LEU A 1 116 ? 2.066 5.746 -6.25 1 89.75 116 LEU A N 1
ATOM 915 C CA . LEU A 1 116 ? 2.102 5.445 -7.676 1 89.75 116 LEU A CA 1
ATOM 916 C C . LEU A 1 116 ? 3.141 6.305 -8.391 1 89.75 116 LEU A C 1
ATOM 918 O O . LEU A 1 116 ? 3.785 5.852 -9.336 1 89.75 116 LEU A O 1
ATOM 922 N N . LEU A 1 117 ? 3.367 7.473 -7.84 1 91.88 117 LEU A N 1
ATOM 923 C CA . LEU A 1 117 ? 4.234 8.422 -8.531 1 91.88 117 LEU A CA 1
ATOM 924 C C . LEU A 1 117 ? 5.574 8.555 -7.809 1 91.88 117 LEU A C 1
ATOM 926 O O . LEU A 1 117 ? 6.496 9.195 -8.312 1 91.88 117 LEU A O 1
ATOM 930 N N . ASN A 1 118 ? 5.719 7.953 -6.645 1 93.75 118 ASN A N 1
ATOM 931 C CA . ASN A 1 118 ? 6.898 8.203 -5.82 1 93.75 118 ASN A CA 1
ATOM 932 C C . ASN A 1 118 ? 7.441 6.91 -5.215 1 93.75 118 ASN A C 1
ATOM 934 O O . ASN A 1 118 ? 7.867 6.891 -4.059 1 93.75 118 ASN A O 1
ATOM 938 N N . GLN A 1 119 ? 7.449 5.848 -5.922 1 91.25 119 GLN A N 1
ATOM 939 C CA . GLN A 1 119 ? 7.84 4.535 -5.418 1 91.25 119 GLN A CA 1
ATOM 940 C C . GLN A 1 119 ? 9.305 4.523 -4.984 1 91.25 119 GLN A C 1
ATOM 942 O O . GLN A 1 119 ? 9.664 3.842 -4.023 1 91.25 119 GLN A O 1
ATOM 947 N N . ARG A 1 120 ? 10.133 5.348 -5.605 1 90.62 120 ARG A N 1
ATOM 948 C CA . ARG A 1 120 ? 11.57 5.336 -5.375 1 90.62 120 ARG A CA 1
ATOM 949 C C . ARG A 1 120 ? 11.898 5.77 -3.951 1 90.62 120 ARG A C 1
ATOM 951 O O . ARG A 1 120 ? 12.914 5.352 -3.387 1 90.62 120 ARG A O 1
ATOM 958 N N . ARG A 1 121 ? 11.031 6.496 -3.328 1 93.62 121 ARG A N 1
ATOM 959 C CA . ARG A 1 121 ? 11.305 7 -1.986 1 93.62 121 ARG A CA 1
ATOM 960 C C . ARG A 1 121 ? 10.672 6.105 -0.926 1 93.62 121 ARG A C 1
ATOM 962 O O . ARG A 1 121 ? 10.859 6.324 0.272 1 93.62 121 ARG A O 1
ATOM 969 N N . LEU A 1 122 ? 9.914 5.109 -1.396 1 94.88 122 LEU A N 1
ATOM 970 C CA . LEU A 1 122 ? 9.109 4.344 -0.452 1 94.88 122 LEU A CA 1
ATOM 971 C C . LEU A 1 122 ? 9.805 3.033 -0.088 1 94.88 122 LEU A C 1
ATOM 973 O O . LEU A 1 122 ? 9.906 2.129 -0.92 1 94.88 122 LEU A O 1
ATOM 977 N N . ASP A 1 123 ? 10.219 3.006 1.139 1 92.94 123 ASP A N 1
ATOM 978 C CA . ASP A 1 123 ? 10.734 1.742 1.656 1 92.94 123 ASP A CA 1
ATOM 979 C C . ASP A 1 123 ? 9.602 0.751 1.911 1 92.94 123 ASP A C 1
ATOM 981 O O . ASP A 1 123 ? 9.766 -0.454 1.708 1 92.94 123 ASP A O 1
ATOM 985 N N . ALA A 1 124 ? 8.508 1.292 2.393 1 93.75 124 ALA A N 1
ATOM 986 C CA . ALA A 1 124 ? 7.309 0.503 2.643 1 93.75 124 ALA A CA 1
ATOM 987 C C . ALA A 1 124 ? 6.059 1.381 2.607 1 93.75 124 ALA A C 1
ATOM 989 O O . ALA A 1 124 ? 6.121 2.574 2.914 1 93.75 124 ALA A O 1
ATOM 990 N N . LEU A 1 125 ? 4.977 0.787 2.178 1 95.69 125 LEU A N 1
ATOM 991 C CA . LEU A 1 125 ? 3.646 1.388 2.172 1 95.69 125 LEU A CA 1
ATOM 992 C C . LEU A 1 125 ? 2.643 0.493 2.893 1 95.69 125 LEU A C 1
ATOM 994 O O . LEU A 1 125 ? 2.488 -0.679 2.545 1 95.69 125 LEU A O 1
ATOM 998 N N . ILE A 1 126 ? 2.062 1.041 3.889 1 93.5 126 ILE A N 1
ATOM 999 C CA . ILE A 1 126 ? 1.065 0.307 4.66 1 93.5 126 ILE A CA 1
ATOM 1000 C C . ILE A 1 126 ? -0.27 1.044 4.609 1 93.5 126 ILE A C 1
ATOM 1002 O O . ILE A 1 126 ? -0.398 2.146 5.148 1 93.5 126 ILE A O 1
ATOM 1006 N N . LEU A 1 127 ? -1.185 0.441 3.971 1 93.69 127 LEU A N 1
ATOM 1007 C CA . LEU A 1 127 ? -2.514 1.026 3.826 1 93.69 127 LEU A CA 1
ATOM 1008 C C . LEU A 1 127 ? -3.57 0.143 4.48 1 93.69 127 LEU A C 1
ATOM 1010 O O . LEU A 1 127 ? -3.578 -1.073 4.281 1 93.69 127 LEU A O 1
ATOM 1014 N N . VAL A 1 128 ? -4.398 0.8 5.23 1 90.69 128 VAL A N 1
ATOM 1015 C CA . VAL A 1 128 ? -5.461 0.073 5.918 1 90.69 128 VAL A CA 1
ATOM 1016 C C . VAL A 1 128 ? -6.816 0.681 5.562 1 90.69 128 VAL A C 1
ATOM 1018 O O . VAL A 1 128 ? -6.969 1.904 5.547 1 90.69 128 VAL A O 1
ATOM 1021 N N . ASN A 1 129 ? -7.844 -0.207 5.285 1 84.62 129 ASN A N 1
ATOM 1022 C CA . ASN A 1 129 ? -9.195 0.214 4.934 1 84.62 129 ASN A CA 1
ATOM 1023 C C . ASN A 1 129 ? -9.188 1.212 3.779 1 84.62 129 ASN A C 1
ATOM 1025 O O . ASN A 1 129 ? -9.555 2.375 3.957 1 84.62 129 ASN A O 1
ATOM 1029 N N . CYS A 1 130 ? -8.844 0.717 2.615 1 75.12 130 CYS A N 1
ATOM 1030 C CA . CYS A 1 130 ? -8.609 1.579 1.461 1 75.12 130 CYS A CA 1
ATOM 1031 C C . CYS A 1 130 ? -9.93 2.064 0.874 1 75.12 130 CYS A C 1
ATOM 1033 O O . CYS A 1 130 ? -9.945 2.877 -0.054 1 75.12 130 CYS A O 1
ATOM 1035 N N . VAL A 1 131 ? -11.062 1.479 1.373 1 70.25 131 VAL A N 1
ATOM 1036 C CA . VAL A 1 131 ? -12.352 1.9 0.839 1 70.25 131 VAL A CA 1
ATOM 1037 C C . VAL A 1 131 ? -12.766 3.23 1.468 1 70.25 131 VAL A C 1
ATOM 1039 O O . VAL A 1 131 ? -12.875 3.336 2.691 1 70.25 131 VAL A O 1
ATOM 1042 N N . ALA A 1 132 ? -12.242 4.383 0.821 1 60.34 132 ALA A N 1
ATOM 1043 C CA . ALA A 1 132 ? -12.781 5.66 1.289 1 60.34 132 ALA A CA 1
ATOM 1044 C C . ALA A 1 132 ? -14.211 5.867 0.796 1 60.34 132 ALA A C 1
ATOM 1046 O O . ALA A 1 132 ? -14.516 5.609 -0.371 1 60.34 132 ALA A O 1
ATOM 1047 N N . ASN A 1 133 ? -15.156 5.688 1.702 1 58.91 133 ASN A N 1
ATOM 1048 C CA . ASN A 1 133 ? -16.469 6.141 1.284 1 58.91 133 ASN A CA 1
ATOM 1049 C C . ASN A 1 133 ? -16.422 7.535 0.664 1 58.91 133 ASN A C 1
ATOM 1051 O O . ASN A 1 133 ? -16.203 8.523 1.366 1 58.91 133 ASN A O 1
ATOM 1055 N N . THR A 1 134 ? -16.172 7.57 -0.729 1 56.09 134 THR A N 1
ATOM 1056 C CA . THR A 1 134 ? -16.078 8.828 -1.471 1 56.09 134 THR A CA 1
ATOM 1057 C C . THR A 1 134 ? -17.125 9.82 -0.994 1 56.09 134 THR A C 1
ATOM 1059 O O . THR A 1 134 ? -16.844 11.008 -0.839 1 56.09 134 THR A O 1
ATOM 1062 N N . ALA A 1 135 ? -18.25 9.203 -0.813 1 56.25 135 ALA A N 1
ATOM 1063 C CA . ALA A 1 135 ? -19.344 10.055 -0.388 1 56.25 135 ALA A CA 1
ATOM 1064 C C . ALA A 1 135 ? -19.062 10.688 0.974 1 56.25 135 ALA A C 1
ATOM 1066 O O . ALA A 1 135 ? -19.344 11.867 1.191 1 56.25 135 ALA A O 1
ATOM 1067 N N . GLY A 1 136 ? -18.469 9.906 1.701 1 61.06 136 GLY A N 1
ATOM 1068 C CA . GLY A 1 136 ? -18.156 10.414 3.029 1 61.06 136 GLY A CA 1
ATOM 1069 C C . GLY A 1 136 ? -17.109 11.5 3.023 1 61.06 136 GLY A C 1
ATOM 1070 O O . GLY A 1 136 ? -17.25 12.516 3.715 1 61.06 136 GLY A O 1
ATOM 1071 N N . TRP A 1 137 ? -16.25 11.344 2.15 1 62.81 137 TRP A N 1
ATOM 1072 C CA . TRP A 1 137 ? -15.188 12.336 2.049 1 62.81 137 TRP A CA 1
ATOM 1073 C C . TRP A 1 137 ? -15.711 13.633 1.449 1 62.81 137 TRP A C 1
ATOM 1075 O O . TRP A 1 137 ? -15.375 14.727 1.924 1 62.81 137 TRP A O 1
ATOM 1085 N N . ILE A 1 138 ? -16.438 13.5 0.42 1 61.06 138 ILE A N 1
ATOM 1086 C CA . ILE A 1 138 ? -16.984 14.68 -0.243 1 61.06 138 ILE A CA 1
ATOM 1087 C C . ILE A 1 138 ? -17.875 15.445 0.729 1 61.06 138 ILE A C 1
ATOM 1089 O O . ILE A 1 138 ? -17.781 16.672 0.817 1 61.06 138 ILE A O 1
ATOM 1093 N N . GLU A 1 139 ? -18.656 14.742 1.341 1 64.56 139 GLU A N 1
ATOM 1094 C CA . GLU A 1 139 ? -19.547 15.367 2.318 1 64.56 139 GLU A CA 1
ATOM 1095 C C . GLU A 1 139 ? -18.75 16.094 3.402 1 64.56 139 GLU A C 1
ATOM 1097 O O . GLU A 1 139 ? -19.078 17.203 3.787 1 64.56 139 GLU A O 1
ATOM 1102 N N . TRP A 1 140 ? -17.859 15.5 3.824 1 63.38 140 TRP A N 1
ATOM 1103 C CA . TRP A 1 140 ? -17.016 16.094 4.871 1 63.38 140 TRP A CA 1
ATOM 1104 C C . TRP A 1 140 ? -16.281 17.312 4.352 1 63.38 140 TRP A C 1
ATOM 1106 O O . TRP A 1 140 ? -16.25 18.359 5.023 1 63.38 140 TRP A O 1
ATOM 1116 N N . ALA A 1 141 ? -15.672 17.172 3.197 1 60.97 141 ALA A N 1
ATOM 1117 C CA . ALA A 1 141 ? -14.969 18.297 2.582 1 60.97 141 ALA A CA 1
ATOM 1118 C C . ALA A 1 141 ? -15.898 19.5 2.422 1 60.97 141 ALA A C 1
ATOM 1120 O O . ALA A 1 141 ? -15.5 20.641 2.664 1 60.97 141 ALA A O 1
ATOM 1121 N N . TYR A 1 142 ? -17.062 19.156 2.061 1 61.78 142 TYR A N 1
ATOM 1122 C CA . TYR A 1 142 ? -18.062 20.203 1.903 1 61.78 142 TYR A CA 1
ATOM 1123 C C . TYR A 1 142 ? -18.359 20.875 3.238 1 61.78 142 TYR A C 1
ATOM 1125 O O . TYR A 1 142 ? -18.484 22.109 3.305 1 61.78 142 TYR A O 1
ATOM 1133 N N . GLN A 1 143 ? -18.359 20.094 4.246 1 63.16 143 GLN A N 1
ATOM 1134 C CA . GLN A 1 143 ? -18.672 20.625 5.566 1 63.16 143 GLN A CA 1
ATOM 1135 C C . GLN A 1 143 ? -17.562 21.516 6.078 1 63.16 143 GLN A C 1
ATOM 1137 O O . GLN A 1 143 ? -17.797 22.422 6.875 1 63.16 143 GLN A O 1
ATOM 1142 N N . LYS A 1 144 ? -16.453 21.312 5.602 1 62.56 144 LYS A N 1
ATOM 1143 C CA . LYS A 1 144 ? -15.305 22.078 6.086 1 62.56 144 LYS A CA 1
ATOM 1144 C C . LYS A 1 144 ? -15.211 23.422 5.371 1 62.56 144 LYS A C 1
ATOM 1146 O O . LYS A 1 144 ? -14.578 24.359 5.871 1 62.56 144 LYS A O 1
ATOM 1151 N N . VAL A 1 145 ? -15.742 23.453 4.219 1 57.53 145 VAL A N 1
ATOM 1152 C CA . VAL A 1 145 ? -15.656 24.703 3.463 1 57.53 145 VAL A CA 1
ATOM 1153 C C . VAL A 1 145 ? -16.922 25.531 3.703 1 57.53 145 VAL A C 1
ATOM 1155 O O . VAL A 1 145 ? -16.922 26.734 3.447 1 57.53 145 VAL A O 1
ATOM 1158 N N . VAL A 1 146 ? -17.969 24.922 4.191 1 57.03 146 VAL A N 1
ATOM 1159 C CA . VAL A 1 146 ? -19.203 25.688 4.414 1 57.03 146 VAL A CA 1
ATOM 1160 C C . VAL A 1 146 ? -19.359 25.984 5.902 1 57.03 146 VAL A C 1
ATOM 1162 O O . VAL A 1 146 ? -19.016 25.156 6.75 1 57.03 146 VAL A O 1
ATOM 1165 N N . MET B 1 1 ? -2.48 -26.156 -3.717 1 89.56 1 MET B N 1
ATOM 1166 C CA . MET B 1 1 ? -2.139 -25.297 -4.852 1 89.56 1 MET B CA 1
ATOM 1167 C C . MET B 1 1 ? -3.17 -25.438 -5.965 1 89.56 1 MET B C 1
ATOM 1169 O O . MET B 1 1 ? -3.865 -26.453 -6.051 1 89.56 1 MET B O 1
ATOM 1173 N N . GLU B 1 2 ? -3.326 -24.328 -6.758 1 94.44 2 GLU B N 1
ATOM 1174 C CA . GLU B 1 2 ? -4.211 -24.312 -7.922 1 94.44 2 GLU B CA 1
ATOM 1175 C C . GLU B 1 2 ? -3.576 -23.562 -9.086 1 94.44 2 GLU B C 1
ATOM 1177 O O . GLU B 1 2 ? -2.775 -22.656 -8.883 1 94.44 2 GLU B O 1
ATOM 1182 N N . ARG B 1 3 ? -3.842 -24.094 -10.234 1 96.19 3 ARG B N 1
ATOM 1183 C CA . ARG B 1 3 ? -3.518 -23.328 -11.438 1 96.19 3 ARG B CA 1
ATOM 1184 C C . ARG B 1 3 ? -4.734 -22.562 -11.945 1 96.19 3 ARG B C 1
ATOM 1186 O O . ARG B 1 3 ? -5.75 -23.172 -12.297 1 96.19 3 ARG B O 1
ATOM 1193 N N . VAL B 1 4 ? -4.598 -21.281 -11.961 1 97.69 4 VAL B N 1
ATOM 1194 C CA . VAL B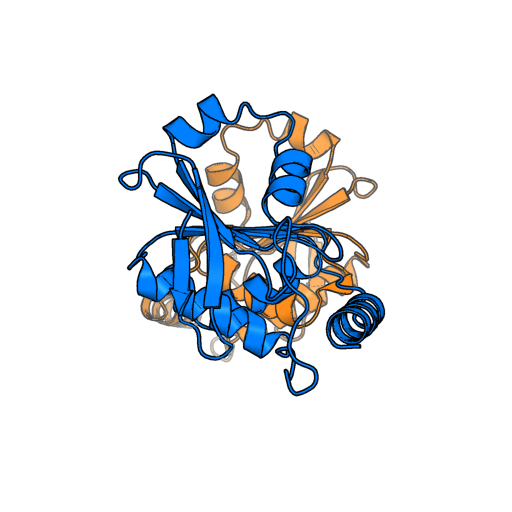 1 4 ? -5.723 -20.406 -12.258 1 97.69 4 VAL B CA 1
ATOM 1195 C C . VAL B 1 4 ? -5.605 -19.875 -13.68 1 97.69 4 VAL B C 1
ATOM 1197 O O . VAL B 1 4 ? -4.531 -19.438 -14.102 1 97.69 4 VAL B O 1
ATOM 1200 N N . ASP B 1 5 ? -6.723 -19.922 -14.461 1 97.75 5 ASP B N 1
ATOM 1201 C CA . ASP B 1 5 ? -6.758 -19.312 -15.789 1 97.75 5 ASP B CA 1
ATOM 1202 C C . ASP B 1 5 ? -6.754 -17.781 -15.695 1 97.75 5 ASP B C 1
ATOM 1204 O O . ASP B 1 5 ? -7.551 -17.203 -14.961 1 97.75 5 ASP B O 1
ATOM 1208 N N . THR B 1 6 ? -5.797 -17.188 -16.422 1 98 6 THR B N 1
ATOM 1209 C CA . THR B 1 6 ? -5.742 -15.727 -16.484 1 98 6 THR B CA 1
ATOM 1210 C C . THR B 1 6 ? -5.684 -15.25 -17.938 1 98 6 THR B C 1
ATOM 1212 O O . THR B 1 6 ? -5.605 -16.062 -18.859 1 98 6 THR B O 1
ATOM 1215 N N . ASP B 1 7 ? -5.707 -13.953 -18.125 1 96.75 7 ASP B N 1
ATOM 1216 C CA . ASP B 1 7 ? -5.586 -13.344 -19.453 1 96.75 7 ASP B CA 1
ATOM 1217 C C . ASP B 1 7 ? -4.215 -13.625 -20.062 1 96.75 7 ASP B C 1
ATOM 1219 O O . ASP B 1 7 ? -4.012 -13.43 -21.266 1 96.75 7 ASP B O 1
ATOM 1223 N N . TYR B 1 8 ? -3.287 -14.242 -19.25 1 95.81 8 TYR B N 1
ATOM 1224 C CA . TYR B 1 8 ? -1.918 -14.453 -19.703 1 95.81 8 TYR B CA 1
ATOM 1225 C C . TYR B 1 8 ? -1.508 -15.914 -19.562 1 95.81 8 TYR B C 1
ATOM 1227 O O . TYR B 1 8 ? -0.319 -16.219 -19.469 1 95.81 8 TYR B O 1
ATOM 1235 N N . GLY B 1 9 ? -2.52 -16.734 -19.5 1 94.5 9 GLY B N 1
ATOM 1236 C CA . GLY B 1 9 ? -2.262 -18.156 -19.312 1 94.5 9 GLY B CA 1
ATOM 1237 C C . GLY B 1 9 ? -2.477 -18.625 -17.891 1 94.5 9 GLY B C 1
ATOM 1238 O O . GLY B 1 9 ? -2.982 -17.859 -17.062 1 94.5 9 GLY B O 1
ATOM 1239 N N . LYS B 1 10 ? -2.107 -19.828 -17.625 1 95.38 10 LYS B N 1
ATOM 1240 C CA . LYS B 1 10 ? -2.295 -20.391 -16.297 1 95.38 10 LYS B CA 1
ATOM 1241 C C . LYS B 1 10 ? -1.181 -19.953 -15.352 1 95.38 10 LYS B C 1
ATOM 1243 O O . LYS B 1 10 ? -0.005 -19.953 -15.727 1 95.38 10 LYS B O 1
ATOM 1248 N N . VAL B 1 11 ? -1.603 -19.578 -14.188 1 95.69 11 VAL B N 1
ATOM 1249 C CA . VAL B 1 11 ? -0.645 -19.172 -13.164 1 95.69 11 VAL B CA 1
ATOM 1250 C C . VAL B 1 11 ? -0.83 -20.031 -11.914 1 95.69 11 VAL B C 1
ATOM 1252 O O . VAL B 1 11 ? -1.96 -20.312 -11.5 1 95.69 11 VAL B O 1
ATOM 1255 N N . LYS B 1 12 ? 0.3 -20.422 -11.352 1 94.75 12 LYS B N 1
ATOM 1256 C CA . LYS B 1 12 ? 0.255 -21.25 -10.148 1 94.75 12 LYS B CA 1
ATOM 1257 C C . LYS B 1 12 ? 0.028 -20.391 -8.906 1 94.75 12 LYS B C 1
ATOM 1259 O O . LYS B 1 12 ? 0.717 -19.391 -8.703 1 94.75 12 LYS B O 1
ATOM 1264 N N . VAL B 1 13 ? -0.943 -20.766 -8.078 1 95.5 13 VAL B N 1
ATOM 1265 C CA . VAL B 1 13 ? -1.187 -20.156 -6.777 1 95.5 13 VAL B CA 1
ATOM 1266 C C . VAL B 1 13 ? -1.003 -21.203 -5.68 1 95.5 13 VAL B C 1
ATOM 1268 O O . VAL B 1 13 ? -1.709 -22.219 -5.652 1 95.5 13 VAL B O 1
ATOM 1271 N N . SER B 1 14 ? -0.009 -20.984 -4.836 1 91.94 14 SER B N 1
ATOM 1272 C CA . SER B 1 14 ? 0.154 -21.828 -3.658 1 91.94 14 SER B CA 1
ATOM 1273 C C . SER B 1 14 ? -0.718 -21.344 -2.504 1 91.94 14 SER B C 1
ATOM 1275 O O . SER B 1 14 ? -0.689 -20.156 -2.152 1 91.94 14 SER B O 1
ATOM 1277 N N . ILE B 1 15 ? -1.506 -22.281 -1.981 1 92.94 15 ILE B N 1
ATOM 1278 C CA . ILE B 1 15 ? -2.473 -21.906 -0.955 1 92.94 15 ILE B CA 1
ATOM 1279 C C . ILE B 1 15 ? -2.1 -22.562 0.37 1 92.94 15 ILE B C 1
ATOM 1281 O O . ILE B 1 15 ? -1.875 -23.781 0.424 1 92.94 15 ILE B O 1
ATOM 1285 N N . TYR B 1 16 ? -1.997 -21.75 1.409 1 87.88 16 TYR B N 1
ATOM 1286 C CA . TYR B 1 16 ? -1.696 -22.234 2.75 1 87.88 16 TYR B CA 1
ATOM 1287 C C . TYR B 1 16 ? -2.748 -21.781 3.75 1 87.88 16 TYR B C 1
ATOM 1289 O O . TYR B 1 16 ? -3.049 -20.578 3.834 1 87.88 16 TYR B O 1
ATOM 1297 N N . GLY B 1 17 ? -3.346 -22.734 4.508 1 89.62 17 GLY B N 1
ATOM 1298 C CA . GLY B 1 17 ? -4.316 -22.391 5.535 1 89.62 17 GLY B CA 1
ATOM 1299 C C . GLY B 1 17 ? -5.738 -22.766 5.16 1 89.62 17 GLY B C 1
ATOM 1300 O O . GLY B 1 17 ? -5.969 -23.359 4.105 1 89.62 17 GLY B O 1
ATOM 1301 N N . ASN B 1 18 ? -6.637 -22.484 6.094 1 92.69 18 ASN B N 1
ATOM 1302 C CA . ASN B 1 18 ? -8.062 -22.719 5.914 1 92.69 18 ASN B CA 1
ATOM 1303 C C . ASN B 1 18 ? -8.719 -21.609 5.098 1 92.69 18 ASN B C 1
ATOM 1305 O O . ASN B 1 18 ? -8.594 -20.438 5.426 1 92.69 18 ASN B O 1
ATOM 1309 N N . ARG B 1 19 ? -9.367 -22 4.012 1 94.5 19 ARG B N 1
ATOM 1310 C CA . ARG B 1 19 ? -9.938 -21.047 3.074 1 94.5 19 ARG B CA 1
ATOM 1311 C C . ARG B 1 19 ? -11.062 -20.25 3.727 1 94.5 19 ARG B C 1
ATOM 1313 O O . ARG B 1 19 ? -11.508 -19.234 3.184 1 94.5 19 ARG B O 1
ATOM 1320 N N . GLY B 1 20 ? -11.477 -20.609 4.895 1 94.31 20 GLY B N 1
ATOM 1321 C CA . GLY B 1 20 ? -12.469 -19.875 5.656 1 94.31 20 GLY B CA 1
ATOM 1322 C C . GLY B 1 20 ? -11.875 -18.703 6.426 1 94.31 20 GLY B C 1
ATOM 1323 O O . GLY B 1 20 ? -12.609 -17.859 6.938 1 94.31 20 GLY B O 1
ATOM 1324 N N . LYS B 1 21 ? -10.57 -18.703 6.449 1 94.12 21 LYS B N 1
ATOM 1325 C CA . LYS B 1 21 ? -9.883 -17.609 7.152 1 94.12 21 LYS B CA 1
ATOM 1326 C C . LYS B 1 21 ? -9.648 -16.422 6.227 1 94.12 21 LYS B C 1
ATOM 1328 O O . LYS B 1 21 ? -9.867 -16.516 5.02 1 94.12 21 LYS B O 1
ATOM 1333 N N . HIS B 1 22 ? -9.266 -15.312 6.809 1 95.06 22 HIS B N 1
ATOM 1334 C CA . HIS B 1 22 ? -9.086 -14.086 6.051 1 95.06 22 HIS B CA 1
ATOM 1335 C C . HIS B 1 22 ? -7.977 -14.227 5.016 1 95.06 22 HIS B C 1
ATOM 1337 O O . HIS B 1 22 ? -6.875 -14.672 5.34 1 95.06 22 HIS B O 1
ATOM 1343 N N . PRO B 1 23 ? -8.234 -13.922 3.76 1 96.5 23 PRO B N 1
ATOM 1344 C CA . PRO B 1 23 ? -7.254 -14.141 2.697 1 96.5 23 PRO B CA 1
ATOM 1345 C C . PRO B 1 23 ? -6.105 -13.141 2.736 1 96.5 23 PRO B C 1
ATOM 1347 O O . PRO B 1 23 ? -6.328 -11.945 2.949 1 96.5 23 PRO B O 1
ATOM 1350 N N . LEU B 1 24 ? -4.938 -13.641 2.631 1 94.44 24 LEU B N 1
ATOM 1351 C CA . LEU B 1 24 ? -3.713 -12.883 2.383 1 94.44 24 LEU B CA 1
ATOM 1352 C C . LEU B 1 24 ? -3.117 -13.25 1.028 1 94.44 24 LEU B C 1
ATOM 1354 O O . LEU B 1 24 ? -2.666 -14.383 0.829 1 94.44 24 LEU B O 1
ATOM 1358 N N . VAL B 1 25 ? -3.152 -12.281 0.074 1 96.81 25 VAL B N 1
ATOM 1359 C CA . VAL B 1 25 ? -2.623 -12.492 -1.269 1 96.81 25 VAL B CA 1
ATOM 1360 C C . VAL B 1 25 ? -1.219 -11.906 -1.372 1 96.81 25 VAL B C 1
ATOM 1362 O O . VAL B 1 25 ? -0.994 -10.758 -0.984 1 96.81 25 VAL B O 1
ATOM 1365 N N . THR B 1 26 ? -0.269 -12.68 -1.853 1 94.19 26 THR B N 1
ATOM 1366 C CA . THR B 1 26 ? 1.096 -12.172 -1.959 1 94.19 26 THR B CA 1
ATOM 1367 C C . THR B 1 26 ? 1.566 -12.188 -3.41 1 94.19 26 THR B C 1
ATOM 1369 O O . THR B 1 26 ? 1.066 -12.969 -4.223 1 94.19 26 THR B O 1
ATOM 1372 N N . PHE B 1 27 ? 2.453 -11.336 -3.748 1 94.19 27 PHE B N 1
ATOM 1373 C CA . PHE B 1 27 ? 3.176 -11.32 -5.016 1 94.19 27 PHE B CA 1
ATOM 1374 C C . PHE B 1 27 ? 4.664 -11.086 -4.785 1 94.19 27 PHE B C 1
ATOM 1376 O O . PHE B 1 27 ? 5.051 -10.141 -4.094 1 94.19 27 PHE B O 1
ATOM 1383 N N . HIS B 1 28 ? 5.48 -11.898 -5.352 1 88.69 28 HIS B N 1
ATOM 1384 C CA . HIS B 1 28 ? 6.891 -12.023 -5 1 88.69 28 HIS B CA 1
ATOM 1385 C C . HIS B 1 28 ? 7.742 -11.023 -5.777 1 88.69 28 HIS B C 1
ATOM 1387 O O . HIS B 1 28 ? 7.285 -10.453 -6.773 1 88.69 28 HIS B O 1
ATOM 1393 N N . ASP B 1 29 ? 8.969 -10.836 -5.293 1 87.81 29 ASP B N 1
ATOM 1394 C CA . ASP B 1 29 ? 9.984 -10.016 -5.941 1 87.81 29 ASP B CA 1
ATOM 1395 C C . ASP B 1 29 ? 10.633 -10.766 -7.102 1 87.81 29 ASP B C 1
ATOM 1397 O O . ASP B 1 29 ? 10.273 -11.906 -7.387 1 87.81 29 ASP B O 1
ATOM 1401 N N . LEU B 1 30 ? 11.578 -9.961 -7.766 1 78 30 LEU B N 1
ATOM 1402 C CA . LEU B 1 30 ? 12.328 -10.539 -8.875 1 78 30 LEU B CA 1
ATOM 1403 C C . LEU B 1 30 ? 13.125 -11.758 -8.43 1 78 30 LEU B C 1
ATOM 1405 O O . LEU B 1 30 ? 13.688 -11.766 -7.332 1 78 30 LEU B O 1
ATOM 1409 N N . ALA B 1 31 ? 13.234 -12.664 -9.219 1 68.06 31 ALA B N 1
ATOM 1410 C CA . ALA B 1 31 ? 14.102 -13.844 -9.109 1 68.06 31 ALA B CA 1
ATOM 1411 C C . ALA B 1 31 ? 13.672 -14.727 -7.938 1 68.06 31 ALA B C 1
ATOM 1413 O O . ALA B 1 31 ? 14.453 -15.547 -7.453 1 68.06 31 ALA B O 1
ATOM 1414 N N . LEU B 1 32 ? 12.664 -14.359 -7.332 1 71.31 32 LEU B N 1
ATOM 1415 C CA . LEU B 1 32 ? 12.109 -15.219 -6.289 1 71.31 32 LEU B CA 1
ATOM 1416 C C . LEU B 1 32 ? 10.766 -15.805 -6.723 1 71.31 32 LEU B C 1
ATOM 1418 O O . LEU B 1 32 ? 10.125 -15.281 -7.637 1 71.31 32 LEU B O 1
ATOM 1422 N N . ASP B 1 33 ? 10.562 -16.969 -6.09 1 75.88 33 ASP B N 1
ATOM 1423 C CA . ASP B 1 33 ? 9.164 -17.406 -6.16 1 75.88 33 ASP B CA 1
ATOM 1424 C C . ASP B 1 33 ? 8.398 -16.984 -4.91 1 75.88 33 ASP B C 1
ATOM 1426 O O . ASP B 1 33 ? 8.984 -16.469 -3.957 1 75.88 33 ASP B O 1
ATOM 1430 N N . SER B 1 34 ? 7.059 -17.125 -4.953 1 77.31 34 SER B N 1
ATOM 1431 C CA . SER B 1 34 ? 6.184 -16.641 -3.896 1 77.31 34 SER B CA 1
ATOM 1432 C C . SER B 1 34 ? 6.531 -17.266 -2.553 1 77.31 34 SER B C 1
ATOM 1434 O O . SER B 1 34 ? 6.516 -16.594 -1.521 1 77.31 34 SER B O 1
ATOM 1436 N N . GLU B 1 35 ? 6.875 -18.531 -2.562 1 74.56 35 GLU B N 1
ATOM 1437 C CA . GLU B 1 35 ? 7.145 -19.234 -1.314 1 74.56 35 GLU B CA 1
ATOM 1438 C C . GLU B 1 35 ? 8.43 -18.719 -0.66 1 74.56 35 GLU B C 1
ATOM 1440 O O . GLU B 1 35 ? 8.445 -18.422 0.537 1 74.56 35 GLU B O 1
ATOM 1445 N N . SER B 1 36 ? 9.484 -18.594 -1.475 1 72.19 36 SER B N 1
ATOM 1446 C CA . SER B 1 36 ? 10.75 -18.094 -0.944 1 72.19 36 SER B CA 1
ATOM 1447 C C . SER B 1 36 ? 10.625 -16.656 -0.461 1 72.19 36 SER B C 1
ATOM 1449 O O . SER B 1 36 ? 11.18 -16.297 0.58 1 72.19 36 SER B O 1
ATOM 1451 N N . ASN B 1 37 ? 9.875 -15.883 -1.208 1 73.81 37 ASN B N 1
ATOM 1452 C CA . ASN B 1 37 ? 9.641 -14.492 -0.835 1 73.81 37 ASN B CA 1
ATOM 1453 C C . ASN B 1 37 ? 8.922 -14.383 0.504 1 73.81 37 ASN B C 1
ATOM 1455 O O . ASN B 1 37 ? 9.367 -13.672 1.401 1 73.81 37 ASN B O 1
ATOM 1459 N N . PHE B 1 38 ? 7.879 -15.141 0.578 1 71.94 38 PHE B N 1
ATOM 1460 C CA . PHE B 1 38 ? 7.059 -15.094 1.783 1 71.94 38 PHE B CA 1
ATOM 1461 C C . PHE B 1 38 ? 7.836 -15.609 2.986 1 71.94 38 PHE B C 1
ATOM 1463 O O . PHE B 1 38 ? 7.836 -14.984 4.051 1 71.94 38 PHE B O 1
ATOM 1470 N N . GLN B 1 39 ? 8.523 -16.719 2.84 1 68.38 39 GLN B N 1
ATOM 1471 C CA . GLN B 1 39 ? 9.289 -17.328 3.922 1 68.38 39 GLN B CA 1
ATOM 1472 C C . GLN B 1 39 ? 10.391 -16.391 4.406 1 68.38 39 GLN B C 1
ATOM 1474 O O . GLN B 1 39 ? 10.664 -16.312 5.605 1 68.38 39 GLN B O 1
ATOM 1479 N N . ASN B 1 40 ? 10.961 -15.758 3.461 1 69.69 40 ASN B N 1
ATOM 1480 C CA . ASN B 1 40 ? 12.023 -14.828 3.818 1 69.69 40 ASN B CA 1
ATOM 1481 C C . ASN B 1 40 ? 11.492 -13.656 4.633 1 69.69 40 ASN B C 1
ATOM 1483 O O . ASN B 1 40 ? 12.141 -13.203 5.578 1 69.69 40 ASN B O 1
ATOM 1487 N N . PHE B 1 41 ? 10.391 -13.25 4.297 1 68.25 41 PHE B N 1
ATOM 1488 C CA . PHE B 1 41 ? 9.852 -12.07 4.965 1 68.25 41 PHE B CA 1
ATOM 1489 C C . PHE B 1 41 ? 9.18 -12.453 6.277 1 68.25 41 PHE B C 1
ATOM 1491 O O . PHE B 1 41 ? 9.258 -11.711 7.258 1 68.25 41 PHE B O 1
ATOM 1498 N N . PHE B 1 42 ? 8.531 -13.633 6.238 1 66.25 42 PHE B N 1
ATOM 1499 C CA . PHE B 1 42 ? 7.848 -14.055 7.453 1 66.25 42 PHE B CA 1
ATOM 1500 C C . PHE B 1 42 ? 8.617 -15.172 8.148 1 66.25 42 PHE B C 1
ATOM 1502 O O . PHE B 1 42 ? 8.016 -16.094 8.695 1 66.25 42 PHE B O 1
ATOM 1509 N N . GLN B 1 43 ? 9.836 -15.109 7.984 1 60.62 43 GLN B N 1
ATOM 1510 C CA . GLN B 1 43 ? 10.68 -16.188 8.508 1 60.62 43 GLN B CA 1
ATOM 1511 C C . GLN B 1 43 ? 10.602 -16.25 10.031 1 60.62 43 GLN B C 1
ATOM 1513 O O . GLN B 1 43 ? 10.852 -17.297 10.625 1 60.62 43 GLN B O 1
ATOM 1518 N N . PHE B 1 44 ? 10.195 -15.133 10.633 1 55.78 44 PHE B N 1
ATOM 1519 C CA . PHE B 1 44 ? 10.211 -15.109 12.094 1 55.78 44 PHE B CA 1
ATOM 1520 C C . PHE B 1 44 ? 8.805 -15.32 12.648 1 55.78 44 PHE B C 1
ATOM 1522 O O . PHE B 1 44 ? 8.617 -15.367 13.867 1 55.78 44 PHE B O 1
ATOM 1529 N N . VAL B 1 45 ? 7.957 -15.281 11.805 1 60.44 45 VAL B N 1
ATOM 1530 C CA . VAL B 1 45 ? 6.594 -15.586 12.242 1 60.44 45 VAL B CA 1
ATOM 1531 C C . VAL B 1 45 ? 6.262 -17.047 11.93 1 60.44 45 VAL B C 1
ATOM 1533 O O . VAL B 1 45 ? 6.57 -17.547 10.844 1 60.44 45 VAL B O 1
ATOM 1536 N N . SER B 1 46 ? 5.887 -17.688 12.961 1 59.53 46 SER B N 1
ATOM 1537 C CA . SER B 1 46 ? 5.492 -19.062 12.734 1 59.53 46 SER B CA 1
ATOM 1538 C C . SER B 1 46 ? 4.348 -19.156 11.734 1 59.53 46 SER B C 1
ATOM 1540 O O . SER B 1 46 ? 3.303 -18.531 11.914 1 59.53 46 SER B O 1
ATOM 1542 N N . ILE B 1 47 ? 4.605 -19.797 10.625 1 62.34 47 ILE B N 1
ATOM 1543 C CA . ILE B 1 47 ? 3.604 -20.031 9.594 1 62.34 47 ILE B CA 1
ATOM 1544 C C . ILE B 1 47 ? 2.328 -20.578 10.227 1 62.34 47 ILE B C 1
ATOM 1546 O O . ILE B 1 47 ? 1.221 -20.203 9.828 1 62.34 47 ILE B O 1
ATOM 1550 N N . ALA B 1 48 ? 2.6 -21.391 11.211 1 67.06 48 ALA B N 1
ATOM 1551 C CA . ALA B 1 48 ? 1.454 -22 11.883 1 67.06 48 ALA B CA 1
ATOM 1552 C C . ALA B 1 48 ? 0.582 -20.938 12.547 1 67.06 48 ALA B C 1
ATOM 1554 O O . ALA B 1 48 ? -0.644 -20.969 12.414 1 67.06 48 ALA B O 1
ATOM 1555 N N . GLU B 1 49 ? 1.23 -20.047 13.273 1 68.69 49 GLU B N 1
ATOM 1556 C CA . GLU B 1 49 ? 0.466 -18.984 13.922 1 68.69 49 GLU B CA 1
ATOM 1557 C C . GLU B 1 49 ? -0.188 -18.062 12.898 1 68.69 49 GLU B C 1
ATOM 1559 O O . GLU B 1 49 ? -1.324 -17.625 13.086 1 68.69 49 GLU B O 1
ATOM 1564 N N . PHE B 1 50 ? 0.411 -17.969 11.836 1 74.81 50 PHE B N 1
ATOM 1565 C CA . PHE B 1 50 ? -0.064 -17.062 10.805 1 74.81 50 PHE B CA 1
ATOM 1566 C C . PHE B 1 50 ? -1.242 -17.656 10.047 1 74.81 50 PHE B C 1
ATOM 1568 O O . PHE B 1 50 ? -2.232 -16.984 9.781 1 74.81 50 PHE B O 1
ATOM 1575 N N . THR B 1 51 ? -1.173 -19 9.883 1 78.31 51 THR B N 1
ATOM 1576 C CA . THR B 1 51 ? -2.215 -19.672 9.125 1 78.31 51 THR B CA 1
ATOM 1577 C C . THR B 1 51 ? -3.434 -19.953 10 1 78.31 51 THR B C 1
ATOM 1579 O O . THR B 1 51 ? -4.484 -20.359 9.5 1 78.31 51 THR B O 1
ATOM 1582 N N . GLU B 1 52 ? -3.303 -19.672 11.25 1 83.81 52 GLU B N 1
ATOM 1583 C CA . GLU B 1 52 ? -4.469 -19.734 12.125 1 83.81 52 GLU B CA 1
ATOM 1584 C C . GLU B 1 52 ? -5.41 -18.547 11.883 1 83.81 52 GLU B C 1
ATOM 1586 O O . GLU B 1 52 ? -6.613 -18.656 12.125 1 83.81 52 GLU B O 1
ATOM 1591 N N . LYS B 1 53 ? -4.82 -17.562 11.312 1 87.62 53 LYS B N 1
ATOM 1592 C CA . LYS B 1 53 ? -5.605 -16.344 11.188 1 87.62 53 LYS B CA 1
ATOM 1593 C C . LYS B 1 53 ? -5.867 -16.016 9.719 1 87.62 53 LYS B C 1
ATOM 1595 O O . LYS B 1 53 ? -6.859 -15.352 9.398 1 87.62 53 LYS B O 1
ATOM 1600 N N . PHE B 1 54 ? -5.043 -16.594 8.891 1 91.25 54 PHE B N 1
ATOM 1601 C CA . PHE B 1 54 ? -5.133 -16.203 7.488 1 91.25 54 PHE B CA 1
ATOM 1602 C C . PHE B 1 54 ? -5.078 -17.438 6.59 1 91.25 54 PHE B C 1
ATOM 1604 O O . PHE B 1 54 ? -4.555 -18.484 6.984 1 91.25 54 PHE B O 1
ATOM 1611 N N . CYS B 1 55 ? -5.684 -17.312 5.445 1 93.75 55 CYS B N 1
ATOM 1612 C CA . CYS B 1 55 ? -5.406 -18.188 4.309 1 93.75 55 CYS B CA 1
ATOM 1613 C C . CYS B 1 55 ? -4.535 -17.484 3.277 1 93.75 55 CYS B C 1
ATOM 1615 O O . CYS B 1 55 ? -4.934 -16.453 2.727 1 93.75 55 CYS B O 1
ATOM 1617 N N . ILE B 1 56 ? -3.381 -18.016 3.025 1 92.19 56 ILE B N 1
ATOM 1618 C CA . ILE B 1 56 ? -2.393 -17.359 2.184 1 92.19 56 ILE B CA 1
ATOM 1619 C C . ILE B 1 56 ? -2.533 -17.844 0.743 1 92.19 56 ILE B C 1
ATOM 1621 O O . ILE B 1 56 ? -2.582 -19.047 0.491 1 92.19 56 ILE B O 1
ATOM 1625 N N . TYR B 1 57 ? -2.676 -16.906 -0.193 1 94.56 57 TYR B N 1
ATOM 1626 C CA . TYR B 1 57 ? -2.643 -17.172 -1.629 1 94.56 57 TYR B CA 1
ATOM 1627 C C . TYR B 1 57 ? -1.381 -16.578 -2.256 1 94.56 57 TYR B C 1
ATOM 1629 O O . TYR B 1 57 ? -1.329 -15.391 -2.562 1 94.56 57 TYR B O 1
ATOM 1637 N N . ASN B 1 58 ? -0.393 -17.453 -2.436 1 93.69 58 ASN B N 1
ATOM 1638 C CA . ASN B 1 58 ? 0.868 -17.047 -3.041 1 93.69 58 ASN B CA 1
ATOM 1639 C C . ASN B 1 58 ? 0.821 -17.156 -4.562 1 93.69 58 ASN B C 1
ATOM 1641 O O . ASN B 1 58 ? 0.87 -18.25 -5.113 1 93.69 58 ASN B O 1
ATOM 1645 N N . ILE B 1 59 ? 0.783 -16.016 -5.195 1 95.81 59 ILE B N 1
ATOM 1646 C CA . ILE B 1 59 ? 0.74 -15.992 -6.656 1 95.81 59 ILE B CA 1
ATOM 1647 C C . ILE B 1 59 ? 2.158 -16.094 -7.215 1 95.81 59 ILE B C 1
ATOM 1649 O O . ILE B 1 59 ? 3.057 -15.375 -6.762 1 95.81 59 ILE B O 1
ATOM 1653 N N . ASN B 1 60 ? 2.338 -16.969 -8.125 1 93.5 60 ASN B N 1
ATOM 1654 C CA . ASN B 1 60 ? 3.59 -17.016 -8.867 1 93.5 60 ASN B CA 1
ATOM 1655 C C . ASN B 1 60 ? 3.451 -16.375 -10.242 1 93.5 60 ASN B C 1
ATOM 1657 O O . ASN B 1 60 ? 2.553 -16.734 -11.008 1 93.5 60 ASN B O 1
ATOM 1661 N N . ALA B 1 61 ? 4.34 -15.438 -10.523 1 92.06 61 ALA B N 1
ATOM 1662 C CA . ALA B 1 61 ? 4.383 -14.875 -11.875 1 92.06 61 ALA B CA 1
ATOM 1663 C C . ALA B 1 61 ? 4.617 -15.961 -12.914 1 92.06 61 ALA B C 1
ATOM 1665 O O . ALA B 1 61 ? 5.195 -17.016 -12.609 1 92.06 61 ALA B O 1
ATOM 1666 N N . PRO B 1 62 ? 4.141 -15.688 -14.133 1 91.44 62 PRO B N 1
ATOM 1667 C CA . PRO B 1 62 ? 4.309 -16.703 -15.172 1 91.44 62 PRO B CA 1
ATOM 1668 C C . PRO B 1 62 ? 5.75 -17.203 -15.289 1 91.44 62 PRO B C 1
ATOM 1670 O O . PRO B 1 62 ? 6.664 -16.406 -15.508 1 91.44 62 PRO B O 1
ATOM 1673 N N . GLY B 1 63 ? 5.855 -18.484 -15.102 1 87.69 63 GLY B N 1
ATOM 1674 C CA . GLY B 1 63 ? 7.16 -19.094 -15.32 1 87.69 63 GLY B CA 1
ATOM 1675 C C . GLY B 1 63 ? 8.078 -18.969 -14.125 1 87.69 63 GLY B C 1
ATOM 1676 O O . GLY B 1 63 ? 9.242 -19.391 -14.188 1 87.69 63 GLY B O 1
ATOM 1677 N N . GLN B 1 64 ? 7.578 -18.5 -12.969 1 84.81 64 GLN B N 1
ATOM 1678 C CA . GLN B 1 64 ? 8.484 -18.234 -11.852 1 84.81 64 GLN B CA 1
ATOM 1679 C C . GLN B 1 64 ? 8.258 -19.234 -10.719 1 84.81 64 GLN B C 1
ATOM 1681 O O . GLN B 1 64 ? 8.969 -19.203 -9.703 1 84.81 64 GLN B O 1
ATOM 1686 N N . GLU B 1 65 ? 7.238 -20.109 -10.891 1 86.44 65 GLU B N 1
ATOM 1687 C CA . GLU B 1 65 ? 7.051 -21.141 -9.875 1 86.44 65 GLU B CA 1
ATOM 1688 C C . GLU B 1 65 ? 8.211 -22.125 -9.875 1 86.44 65 GLU B C 1
ATOM 1690 O O . GLU B 1 65 ? 8.914 -22.281 -10.875 1 86.44 65 GLU B O 1
ATOM 1695 N N . VAL B 1 66 ? 8.219 -22.719 -8.711 1 80.62 66 VAL B N 1
ATOM 1696 C CA . VAL B 1 66 ? 9.25 -23.734 -8.602 1 80.62 66 VAL B CA 1
ATOM 1697 C C . VAL B 1 66 ? 9.008 -24.828 -9.641 1 80.62 66 VAL B C 1
ATOM 1699 O O . VAL B 1 66 ? 7.879 -25.297 -9.812 1 80.62 66 VAL B O 1
ATOM 1702 N N . ASP B 1 67 ? 9.914 -25.141 -10.516 1 80.56 67 ASP B N 1
ATOM 1703 C CA . ASP B 1 67 ? 9.883 -26.203 -11.508 1 80.56 67 ASP B CA 1
ATOM 1704 C C . ASP B 1 67 ? 9.086 -25.781 -12.742 1 80.56 67 ASP B C 1
ATOM 1706 O O . ASP B 1 67 ? 8.5 -26.625 -13.422 1 80.56 67 ASP B O 1
ATOM 1710 N N . ALA B 1 68 ? 9 -24.562 -12.859 1 85.62 68 ALA B N 1
ATOM 1711 C CA . ALA B 1 68 ? 8.258 -24.062 -14.008 1 85.62 68 ALA B CA 1
ATOM 1712 C C . ALA B 1 68 ? 8.859 -24.578 -15.312 1 85.62 68 ALA B C 1
ATOM 1714 O O . ALA B 1 68 ? 10.078 -24.672 -15.445 1 85.62 68 ALA B O 1
ATOM 1715 N N . GLN B 1 69 ? 7.957 -24.891 -16.203 1 83.44 69 GLN B N 1
ATOM 1716 C CA . GLN B 1 69 ? 8.414 -25.156 -17.562 1 83.44 69 GLN B CA 1
ATOM 1717 C C . GLN B 1 69 ? 8.734 -23.875 -18.297 1 83.44 69 GLN B C 1
ATOM 1719 O O . GLN B 1 69 ? 8.164 -22.812 -18 1 83.44 69 GLN B O 1
ATOM 1724 N N . PRO B 1 70 ? 9.734 -24.016 -19.25 1 85.69 70 PRO B N 1
ATOM 1725 C CA . PRO B 1 70 ? 10.008 -22.812 -20.031 1 85.69 70 PRO B CA 1
ATOM 1726 C C . PRO B 1 70 ? 8.773 -22.297 -20.766 1 85.69 70 PRO B C 1
ATOM 1728 O O . PRO B 1 70 ? 7.953 -23.078 -21.234 1 85.69 70 PRO B O 1
ATOM 1731 N N . LEU B 1 71 ? 8.672 -21.016 -20.781 1 87.38 71 LEU B N 1
ATOM 1732 C CA . LEU B 1 71 ? 7.586 -20.391 -21.531 1 87.38 71 LEU B CA 1
ATOM 1733 C C . LEU B 1 71 ? 7.797 -20.562 -23.031 1 87.38 71 LEU B C 1
ATOM 1735 O O . LEU B 1 71 ? 8.938 -20.625 -23.5 1 87.38 71 LEU B O 1
ATOM 1739 N N . PRO B 1 72 ? 6.668 -20.672 -23.75 1 86.62 72 PRO B N 1
ATOM 1740 C CA . PRO B 1 72 ? 6.824 -20.766 -25.203 1 86.62 72 PRO B CA 1
ATOM 1741 C C . PRO B 1 72 ? 7.555 -19.562 -25.781 1 86.62 72 PRO B C 1
ATOM 1743 O O . PRO B 1 72 ? 7.484 -18.453 -25.234 1 86.62 72 PRO B O 1
ATOM 1746 N N . GLU B 1 73 ? 8.266 -19.781 -26.875 1 85.19 73 GLU B N 1
ATOM 1747 C CA . GLU B 1 73 ? 9.016 -18.719 -27.531 1 85.19 73 GLU B CA 1
ATOM 1748 C C . GLU B 1 73 ? 8.109 -17.562 -27.938 1 85.19 73 GLU B C 1
ATOM 1750 O O . GLU B 1 73 ? 8.531 -16.406 -27.953 1 85.19 73 GLU B O 1
ATOM 1755 N N . SER B 1 74 ? 6.895 -17.828 -28.188 1 89.31 74 SER B N 1
ATOM 1756 C CA . SER B 1 74 ? 5.953 -16.828 -28.656 1 89.31 74 SER B CA 1
ATOM 1757 C C . SER B 1 74 ? 5.262 -16.109 -27.5 1 89.31 74 SER B C 1
ATOM 1759 O O . SER B 1 74 ? 4.453 -15.211 -27.703 1 89.31 74 SER B O 1
ATOM 1761 N N . TYR B 1 75 ? 5.656 -16.547 -26.297 1 90.19 75 TYR B N 1
ATOM 1762 C CA . TYR B 1 75 ? 4.992 -15.969 -25.125 1 90.19 75 TYR B CA 1
ATOM 1763 C C . TYR B 1 75 ? 5.402 -14.516 -24.938 1 90.19 75 TYR B C 1
ATOM 1765 O O . TYR B 1 75 ? 6.594 -14.203 -24.906 1 90.19 75 TYR B O 1
ATOM 1773 N N . GLU B 1 76 ? 4.379 -13.633 -24.875 1 89.75 76 GLU B N 1
ATOM 1774 C CA . GLU B 1 76 ? 4.625 -12.242 -24.516 1 89.75 76 GLU B CA 1
ATOM 1775 C C . GLU B 1 76 ? 4.398 -12.016 -23.016 1 89.75 76 GLU B C 1
ATOM 1777 O O . GLU B 1 76 ? 3.264 -12.055 -22.547 1 89.75 76 GLU B O 1
ATOM 1782 N N . TYR B 1 77 ? 5.473 -11.859 -22.328 1 90.31 77 TYR B N 1
ATOM 1783 C CA . TYR B 1 77 ? 5.379 -11.664 -20.891 1 90.31 77 TYR B CA 1
ATOM 1784 C C . TYR B 1 77 ? 4.578 -10.414 -20.562 1 90.31 77 TYR B C 1
ATOM 1786 O O . TYR B 1 77 ? 4.715 -9.391 -21.234 1 90.31 77 TYR B O 1
ATOM 1794 N N . PRO B 1 78 ? 3.824 -10.453 -19.531 1 91.81 78 PRO B N 1
ATOM 1795 C CA . PRO B 1 78 ? 2.977 -9.305 -19.203 1 91.81 78 PRO B CA 1
ATOM 1796 C C . PRO B 1 78 ? 3.781 -8.086 -18.75 1 91.81 78 PRO B C 1
ATOM 1798 O O . PRO B 1 78 ? 4.871 -8.234 -18.203 1 91.81 78 PRO B O 1
ATOM 1801 N N . SER B 1 79 ? 3.199 -6.91 -19.094 1 90.94 79 SER B N 1
ATOM 1802 C CA . SER B 1 79 ? 3.668 -5.688 -18.453 1 90.94 79 SER B CA 1
ATOM 1803 C C . SER B 1 79 ? 3.322 -5.672 -16.969 1 90.94 79 SER B C 1
ATOM 1805 O O . SER B 1 79 ? 2.65 -6.578 -16.469 1 90.94 79 SER B O 1
ATOM 1807 N N . MET B 1 80 ? 3.748 -4.695 -16.25 1 89.38 80 MET B N 1
ATOM 1808 C CA . MET B 1 80 ? 3.383 -4.543 -14.852 1 89.38 80 MET B CA 1
ATOM 1809 C C . MET B 1 80 ? 1.867 -4.477 -14.688 1 89.38 80 MET B C 1
ATOM 1811 O O . MET B 1 80 ? 1.311 -5.094 -13.773 1 89.38 80 MET B O 1
ATOM 1815 N N . ASP B 1 81 ? 1.288 -3.762 -15.617 1 93.31 81 ASP B N 1
ATOM 1816 C CA . ASP B 1 81 ? -0.17 -3.703 -15.594 1 93.31 81 ASP B CA 1
ATOM 1817 C C . ASP B 1 81 ? -0.779 -5.07 -15.898 1 93.31 81 ASP B C 1
ATOM 1819 O O . ASP B 1 81 ? -1.825 -5.426 -15.352 1 93.31 81 ASP B O 1
ATOM 1823 N N . GLY B 1 82 ? -0.145 -5.781 -16.766 1 95 82 GLY B N 1
ATOM 1824 C CA . GLY B 1 82 ? -0.586 -7.141 -17.031 1 95 82 GLY B CA 1
ATOM 1825 C C . GLY B 1 82 ? -0.472 -8.055 -15.828 1 95 82 GLY B C 1
ATOM 1826 O O . GLY B 1 82 ? -1.355 -8.883 -15.586 1 95 82 GLY B O 1
ATOM 1827 N N . LEU B 1 83 ? 0.608 -7.941 -15.117 1 94.44 83 LEU B N 1
ATOM 1828 C CA . LEU B 1 83 ? 0.771 -8.711 -13.891 1 94.44 83 LEU B CA 1
ATOM 1829 C C . LEU B 1 83 ? -0.299 -8.344 -12.875 1 94.44 83 LEU B C 1
ATOM 1831 O O . LEU B 1 83 ? -0.822 -9.211 -12.172 1 94.44 83 LEU B O 1
ATOM 1835 N N . ALA B 1 84 ? -0.623 -7.055 -12.797 1 96.5 84 ALA B N 1
ATOM 1836 C CA . ALA B 1 84 ? -1.713 -6.625 -11.93 1 96.5 84 ALA B CA 1
ATOM 1837 C C . ALA B 1 84 ? -3.033 -7.27 -12.344 1 96.5 84 ALA B C 1
ATOM 1839 O O . ALA B 1 84 ? -3.852 -7.625 -11.492 1 96.5 84 ALA B O 1
ATOM 1840 N N . LYS B 1 85 ? -3.217 -7.371 -13.641 1 98.12 85 LYS B N 1
ATOM 1841 C CA . LYS B 1 85 ? -4.414 -8.039 -14.148 1 98.12 85 LYS B CA 1
ATOM 1842 C C . LYS B 1 85 ? -4.438 -9.508 -13.742 1 98.12 85 LYS B C 1
ATOM 1844 O O . LYS B 1 85 ? -5.504 -10.062 -13.461 1 98.12 85 LYS B O 1
ATOM 1849 N N . ILE B 1 86 ? -3.312 -10.164 -13.711 1 97.69 86 ILE B N 1
ATOM 1850 C CA . ILE B 1 86 ? -3.225 -11.539 -13.234 1 97.69 86 ILE B CA 1
ATOM 1851 C C . ILE B 1 86 ? -3.686 -11.625 -11.781 1 97.69 86 ILE B C 1
ATOM 1853 O O . ILE B 1 86 ? -4.445 -12.523 -11.414 1 97.69 86 ILE B O 1
ATOM 1857 N N . VAL B 1 87 ? -3.268 -10.688 -10.953 1 98.56 87 VAL B N 1
ATOM 1858 C CA . VAL B 1 87 ? -3.734 -10.641 -9.57 1 98.56 87 VAL B CA 1
ATOM 1859 C C . VAL B 1 87 ? -5.258 -10.547 -9.539 1 98.56 87 VAL B C 1
ATOM 1861 O O . VAL B 1 87 ? -5.918 -11.281 -8.805 1 98.56 87 VAL B O 1
ATOM 1864 N N . GLU B 1 88 ? -5.766 -9.695 -10.375 1 98.5 88 GLU B N 1
ATOM 1865 C CA . GLU B 1 88 ? -7.215 -9.516 -10.445 1 98.5 88 GLU B CA 1
ATOM 1866 C C . GLU B 1 88 ? -7.91 -10.82 -10.836 1 98.5 88 GLU B C 1
ATOM 1868 O O . GLU B 1 88 ? -8.914 -11.195 -10.227 1 98.5 88 GLU B O 1
ATOM 1873 N N . ASN B 1 89 ? -7.387 -11.508 -11.836 1 98.69 89 ASN B N 1
ATOM 1874 C CA . ASN B 1 89 ? -7.949 -12.781 -12.258 1 98.69 89 ASN B CA 1
ATOM 1875 C C . ASN B 1 89 ? -7.961 -13.797 -11.125 1 98.69 89 ASN B C 1
ATOM 1877 O O . ASN B 1 89 ? -8.945 -14.516 -10.93 1 98.69 89 ASN B O 1
ATOM 1881 N N . VAL B 1 90 ? -6.891 -13.867 -10.352 1 98.56 90 VAL B N 1
ATOM 1882 C CA . VAL B 1 90 ? -6.762 -14.82 -9.266 1 98.56 90 VAL B CA 1
ATOM 1883 C C . VAL B 1 90 ? -7.758 -14.484 -8.156 1 98.56 90 VAL B C 1
ATOM 1885 O O . VAL B 1 90 ? -8.453 -15.367 -7.645 1 98.56 90 VAL B O 1
ATOM 1888 N N . VAL B 1 91 ? -7.84 -13.234 -7.82 1 98.62 91 VAL B N 1
ATOM 1889 C CA . VAL B 1 91 ? -8.75 -12.781 -6.777 1 98.62 91 VAL B CA 1
ATOM 1890 C C . VAL B 1 91 ? -10.195 -13.07 -7.191 1 98.62 91 VAL B C 1
ATOM 1892 O O . VAL B 1 91 ? -10.992 -13.547 -6.379 1 98.62 91 VAL B O 1
ATOM 1895 N N . ASP B 1 92 ? -10.539 -12.82 -8.453 1 98.44 92 ASP B N 1
ATOM 1896 C CA . ASP B 1 92 ? -11.859 -13.117 -8.977 1 98.44 92 ASP B CA 1
ATOM 1897 C C . ASP B 1 92 ? -12.141 -14.625 -8.938 1 98.44 92 ASP B C 1
ATOM 1899 O O . ASP B 1 92 ? -13.234 -15.047 -8.562 1 98.44 92 ASP B O 1
ATOM 1903 N N . HIS B 1 93 ? -11.164 -15.359 -9.32 1 98.5 93 HIS B N 1
ATOM 1904 C CA . HIS B 1 93 ? -11.305 -16.812 -9.375 1 98.5 93 HIS B CA 1
ATOM 1905 C C . HIS B 1 93 ? -11.672 -17.375 -8.008 1 98.5 93 HIS B C 1
ATOM 1907 O O . HIS B 1 93 ? -12.555 -18.234 -7.898 1 98.5 93 HIS B O 1
ATOM 1913 N N . PHE B 1 94 ? -11.031 -16.859 -6.992 1 98.25 94 PHE B N 1
ATOM 1914 C CA . PHE B 1 94 ? -11.258 -17.391 -5.652 1 98.25 94 PHE B CA 1
ATOM 1915 C C . PHE B 1 94 ? -12.375 -16.625 -4.953 1 98.25 94 PHE B C 1
ATOM 1917 O O . PHE B 1 94 ? -12.68 -16.891 -3.787 1 98.25 94 PHE B O 1
ATOM 1924 N N . GLU B 1 95 ? -12.883 -15.594 -5.629 1 97.94 95 GLU B N 1
ATOM 1925 C CA . GLU B 1 95 ? -14.023 -14.812 -5.152 1 97.94 95 GLU B CA 1
ATOM 1926 C C . GLU B 1 95 ? -13.703 -14.125 -3.826 1 97.94 95 GLU B C 1
ATOM 1928 O O . GLU B 1 95 ? -14.516 -14.148 -2.9 1 97.94 95 GLU B O 1
ATOM 1933 N N . LEU B 1 96 ? -12.523 -13.633 -3.756 1 97.5 96 LEU B N 1
ATOM 1934 C CA . LEU B 1 96 ? -12.117 -12.93 -2.545 1 97.5 96 LEU B CA 1
ATOM 1935 C C . LEU B 1 96 ? -12.68 -11.508 -2.529 1 97.5 96 LEU B C 1
ATOM 1937 O O . LEU B 1 96 ? -12.305 -10.68 -3.357 1 97.5 96 LEU B O 1
ATOM 1941 N N . GLN B 1 97 ? -13.555 -11.203 -1.601 1 95.19 97 GLN B N 1
ATOM 1942 C CA . GLN B 1 97 ? -14.234 -9.914 -1.555 1 95.19 97 GLN B CA 1
ATOM 1943 C C . GLN B 1 97 ? -13.555 -8.961 -0.57 1 95.19 97 GLN B C 1
ATOM 1945 O O . GLN B 1 97 ? -13.781 -7.754 -0.607 1 95.19 97 GLN B O 1
ATOM 1950 N N . SER B 1 98 ? -12.867 -9.453 0.321 1 95 98 SER B N 1
ATOM 1951 C CA . SER B 1 98 ? -12.102 -8.758 1.352 1 95 98 SER B CA 1
ATOM 1952 C C . SER B 1 98 ? -10.773 -9.453 1.61 1 95 98 SER B C 1
ATOM 1954 O O . SER B 1 98 ? -10.734 -10.625 1.986 1 95 98 SER B O 1
ATOM 1956 N N . LEU B 1 99 ? -9.664 -8.703 1.366 1 96.5 99 LEU B N 1
ATOM 1957 C CA . LEU B 1 99 ? -8.375 -9.375 1.454 1 96.5 99 LEU B CA 1
ATOM 1958 C C . LEU B 1 99 ? -7.281 -8.406 1.895 1 96.5 99 LEU B C 1
ATOM 1960 O O . LEU B 1 99 ? -7.469 -7.191 1.836 1 96.5 99 LEU B O 1
ATOM 1964 N N . ILE B 1 100 ? -6.207 -8.977 2.404 1 94.75 100 ILE B N 1
ATOM 1965 C CA . ILE B 1 100 ? -4.938 -8.281 2.604 1 94.75 100 ILE B CA 1
ATOM 1966 C C . ILE B 1 100 ? -3.971 -8.648 1.479 1 94.75 100 ILE B C 1
ATOM 1968 O O . ILE B 1 100 ? -3.877 -9.812 1.083 1 94.75 100 ILE B O 1
ATOM 1972 N N . ALA B 1 101 ? -3.301 -7.656 0.93 1 96.62 101 ALA B N 1
ATOM 1973 C CA . ALA B 1 101 ? -2.291 -7.91 -0.095 1 96.62 101 ALA B CA 1
ATOM 1974 C C . ALA B 1 101 ? -0.901 -7.516 0.393 1 96.62 101 ALA B C 1
ATOM 1976 O O . ALA B 1 101 ? -0.737 -6.488 1.056 1 96.62 101 ALA B O 1
ATOM 1977 N N . PHE B 1 102 ? 0.03 -8.352 0.081 1 93.62 102 PHE B N 1
ATOM 1978 C CA . PHE B 1 102 ? 1.416 -8.164 0.494 1 93.62 102 PHE B CA 1
ATOM 1979 C C . PHE B 1 102 ? 2.363 -8.375 -0.681 1 93.62 102 PHE B C 1
ATOM 1981 O O . PHE B 1 102 ? 2.398 -9.453 -1.275 1 93.62 102 PHE B O 1
ATOM 1988 N N . GLY B 1 103 ? 3.125 -7.328 -1.009 1 93.38 103 GLY B N 1
ATOM 1989 C CA . GLY B 1 103 ? 4.055 -7.418 -2.125 1 93.38 103 GLY B CA 1
ATOM 1990 C C . GLY B 1 103 ? 5.426 -6.852 -1.806 1 93.38 103 GLY B C 1
ATOM 1991 O O . GLY B 1 103 ? 5.543 -5.898 -1.031 1 93.38 103 GLY B O 1
ATOM 1992 N N . VAL B 1 104 ? 6.391 -7.414 -2.459 1 89.38 104 VAL B N 1
ATOM 1993 C CA . VAL B 1 104 ? 7.773 -6.98 -2.275 1 89.38 104 VAL B CA 1
ATOM 1994 C C . VAL B 1 104 ? 8.414 -6.711 -3.637 1 89.38 104 VAL B C 1
ATOM 1996 O O . VAL B 1 104 ? 8.234 -7.484 -4.578 1 89.38 104 VAL B O 1
ATOM 1999 N N . GLY B 1 105 ? 9.227 -5.586 -3.732 1 89 105 GLY B N 1
ATOM 2000 C CA . GLY B 1 105 ? 9.938 -5.289 -4.961 1 89 105 GLY B CA 1
ATOM 2001 C C . GLY B 1 105 ? 9.023 -5.184 -6.172 1 89 105 GLY B C 1
ATOM 2002 O O . GLY B 1 105 ? 8.094 -4.371 -6.184 1 89 105 GLY B O 1
ATOM 2003 N N . VAL B 1 106 ? 9.203 -6.074 -7.117 1 89 106 VAL B N 1
ATOM 2004 C CA . VAL B 1 106 ? 8.352 -6.121 -8.297 1 89 106 VAL B CA 1
ATOM 2005 C C . VAL B 1 106 ? 6.906 -6.398 -7.879 1 89 106 VAL B C 1
ATOM 2007 O O . VAL B 1 106 ? 5.973 -5.793 -8.406 1 89 106 VAL B O 1
ATOM 2010 N N . GLY B 1 107 ? 6.75 -7.258 -6.922 1 93.19 107 GLY B N 1
ATOM 2011 C CA . GLY B 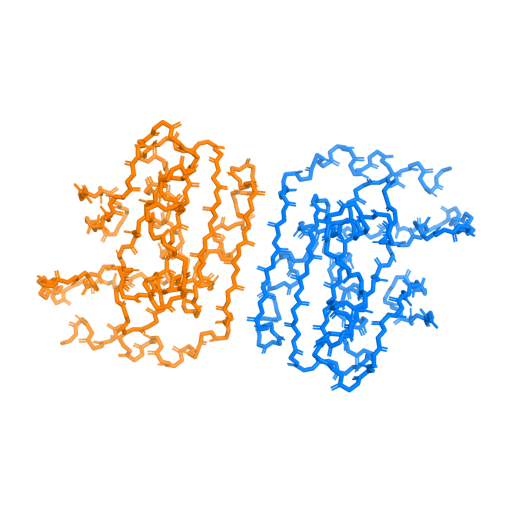1 107 ? 5.422 -7.566 -6.414 1 93.19 107 GLY B CA 1
ATOM 2012 C C . GLY B 1 107 ? 4.742 -6.375 -5.766 1 93.19 107 GLY B C 1
ATOM 2013 O O . GLY B 1 107 ? 3.52 -6.238 -5.832 1 93.19 107 GLY B O 1
ATOM 2014 N N . ALA B 1 108 ? 5.566 -5.555 -5.137 1 93.25 108 ALA B N 1
ATOM 2015 C CA . ALA B 1 108 ? 5.016 -4.328 -4.57 1 93.25 108 ALA B CA 1
ATOM 2016 C C . ALA B 1 108 ? 4.453 -3.424 -5.66 1 93.25 108 ALA B C 1
ATOM 2018 O O . ALA B 1 108 ? 3.359 -2.873 -5.516 1 93.25 108 ALA B O 1
ATOM 2019 N N . ASN B 1 109 ? 5.207 -3.297 -6.75 1 91.25 109 ASN B N 1
ATOM 2020 C CA . ASN B 1 109 ? 4.738 -2.496 -7.875 1 91.25 109 ASN B CA 1
ATOM 2021 C C . ASN B 1 109 ? 3.463 -3.07 -8.484 1 91.25 109 ASN B C 1
ATOM 2023 O O . ASN B 1 109 ? 2.521 -2.332 -8.773 1 91.25 109 ASN B O 1
ATOM 2027 N N . VAL B 1 110 ? 3.432 -4.336 -8.617 1 93.88 110 VAL B N 1
ATOM 2028 C CA . VAL B 1 110 ? 2.281 -5.035 -9.18 1 93.88 110 VAL B CA 1
ATOM 2029 C C . VAL B 1 110 ? 1.054 -4.801 -8.305 1 93.88 110 VAL B C 1
ATOM 2031 O O . VAL B 1 110 ? -0.011 -4.43 -8.805 1 93.88 110 VAL B O 1
ATOM 2034 N N . LEU B 1 111 ? 1.211 -4.91 -7.02 1 95.94 111 LEU B N 1
ATOM 2035 C CA . LEU B 1 111 ? 0.072 -4.824 -6.113 1 95.94 111 LEU B CA 1
ATOM 2036 C C . LEU B 1 111 ? -0.368 -3.375 -5.93 1 95.94 111 LEU B C 1
ATOM 2038 O O . LEU B 1 111 ? -1.541 -3.107 -5.656 1 95.94 111 LEU B O 1
ATOM 2042 N N . LEU B 1 112 ? 0.592 -2.441 -6.09 1 93.88 112 LEU B N 1
ATOM 2043 C CA . LEU B 1 112 ? 0.216 -1.031 -6.102 1 93.88 112 LEU B CA 1
ATOM 2044 C C . LEU B 1 112 ? -0.758 -0.74 -7.238 1 93.88 112 LEU B C 1
ATOM 2046 O O . LEU B 1 112 ? -1.783 -0.087 -7.031 1 93.88 112 LEU B O 1
ATOM 2050 N N . ARG B 1 113 ? -0.505 -1.236 -8.391 1 93 113 ARG B N 1
ATOM 2051 C CA . ARG B 1 113 ? -1.353 -1.041 -9.562 1 93 113 ARG B CA 1
ATOM 2052 C C . ARG B 1 113 ? -2.693 -1.747 -9.391 1 93 113 ARG B C 1
ATOM 2054 O O . ARG B 1 113 ? -3.74 -1.194 -9.734 1 93 113 ARG B O 1
ATOM 2061 N N . TYR B 1 114 ? -2.611 -2.934 -8.844 1 95.88 114 TYR B N 1
ATOM 2062 C CA . TYR B 1 114 ? -3.85 -3.641 -8.539 1 95.88 114 TYR B CA 1
ATOM 2063 C C . TYR B 1 114 ? -4.719 -2.828 -7.586 1 95.88 114 TYR B C 1
ATOM 2065 O O . TYR B 1 114 ? -5.926 -2.695 -7.797 1 95.88 114 TYR B O 1
ATOM 2073 N N . ALA B 1 115 ? -4.105 -2.27 -6.578 1 95 115 ALA B N 1
ATOM 2074 C CA . ALA B 1 115 ? -4.82 -1.564 -5.516 1 95 115 ALA B CA 1
ATOM 2075 C C . ALA B 1 115 ? -5.5 -0.307 -6.051 1 95 115 ALA B C 1
ATOM 2077 O O . ALA B 1 115 ? -6.586 0.06 -5.598 1 95 115 ALA B O 1
ATOM 2078 N N . LEU B 1 116 ? -4.879 0.303 -6.98 1 89.88 116 LEU B N 1
ATOM 2079 C CA . LEU B 1 116 ? -5.434 1.535 -7.531 1 89.88 116 LEU B CA 1
ATOM 2080 C C . LEU B 1 116 ? -6.816 1.289 -8.133 1 89.88 116 LEU B C 1
ATOM 2082 O O . LEU B 1 116 ? -7.691 2.156 -8.055 1 89.88 116 LEU B O 1
ATOM 2086 N N . LEU B 1 117 ? -7.023 0.077 -8.586 1 91.81 117 LEU B N 1
ATOM 2087 C CA . LEU B 1 117 ? -8.266 -0.208 -9.305 1 91.81 117 LEU B CA 1
ATOM 2088 C C . LEU B 1 117 ? -9.188 -1.075 -8.461 1 91.81 117 LEU B C 1
ATOM 2090 O O . LEU B 1 117 ? -10.344 -1.308 -8.836 1 91.81 117 LEU B O 1
ATOM 2094 N N . ASN B 1 118 ? -8.734 -1.557 -7.32 1 93.81 118 ASN B N 1
ATOM 2095 C CA . ASN B 1 118 ? -9.5 -2.545 -6.566 1 93.81 118 ASN B CA 1
ATOM 2096 C C . ASN B 1 118 ? -9.492 -2.236 -5.07 1 93.81 118 ASN B C 1
ATOM 2098 O O . ASN B 1 118 ? -9.391 -3.146 -4.246 1 93.81 118 ASN B O 1
ATOM 2102 N N . GLN B 1 119 ? -9.578 -1.03 -4.684 1 91.19 119 GLN B N 1
ATOM 2103 C CA . GLN B 1 119 ? -9.477 -0.608 -3.289 1 91.19 119 GLN B CA 1
ATOM 2104 C C . GLN B 1 119 ? -10.602 -1.196 -2.447 1 91.19 119 GLN B C 1
ATOM 2106 O O . GLN B 1 119 ? -10.406 -1.511 -1.271 1 91.19 119 GLN B O 1
ATOM 2111 N N . ARG B 1 120 ? -11.758 -1.443 -3.062 1 90.69 120 ARG B N 1
ATOM 2112 C CA . ARG B 1 120 ? -12.953 -1.883 -2.342 1 90.69 120 ARG B CA 1
ATOM 2113 C C . ARG B 1 120 ? -12.742 -3.268 -1.737 1 90.69 120 ARG B C 1
ATOM 2115 O O . ARG B 1 120 ? -13.336 -3.594 -0.704 1 90.69 120 ARG B O 1
ATOM 2122 N N . ARG B 1 121 ? -11.859 -4.031 -2.271 1 93.62 121 ARG B N 1
ATOM 2123 C CA . ARG B 1 121 ? -11.648 -5.395 -1.79 1 93.62 121 ARG B CA 1
ATOM 2124 C C . ARG B 1 121 ? -10.477 -5.457 -0.814 1 93.62 121 ARG B C 1
ATOM 2126 O O . ARG B 1 121 ? -10.195 -6.512 -0.242 1 93.62 121 ARG B O 1
ATOM 2133 N N . LEU B 1 122 ? -9.805 -4.312 -0.656 1 94.94 122 LEU B N 1
ATOM 2134 C CA . LEU B 1 122 ? -8.555 -4.34 0.097 1 94.94 122 LEU B CA 1
ATOM 2135 C C . LEU B 1 122 ? -8.773 -3.869 1.53 1 94.94 122 LEU B C 1
ATOM 2137 O O . LEU B 1 122 ? -9.031 -2.686 1.768 1 94.94 122 LEU B O 1
ATOM 2141 N N . ASP B 1 123 ? -8.641 -4.812 2.402 1 92.81 123 ASP B N 1
ATOM 2142 C CA . ASP B 1 123 ? -8.656 -4.449 3.816 1 92.81 123 ASP B CA 1
ATOM 2143 C C . ASP B 1 123 ? -7.348 -3.771 4.219 1 92.81 123 ASP B C 1
ATOM 2145 O O . ASP B 1 123 ? -7.344 -2.859 5.047 1 92.81 123 ASP B O 1
ATOM 2149 N N . ALA B 1 124 ? -6.285 -4.281 3.66 1 93.62 124 ALA B N 1
ATOM 2150 C CA . ALA B 1 124 ? -4.957 -3.719 3.885 1 93.62 124 ALA B CA 1
ATOM 2151 C C . ALA B 1 124 ? -4.023 -4.035 2.721 1 93.62 124 ALA B C 1
ATOM 2153 O O . ALA B 1 124 ? -4.18 -5.059 2.051 1 93.62 124 ALA B O 1
ATOM 2154 N N . LEU B 1 125 ? -3.119 -3.121 2.471 1 95.69 125 LEU B N 1
ATOM 2155 C CA . LEU B 1 125 ? -2.051 -3.26 1.489 1 95.69 125 LEU B CA 1
ATOM 2156 C C . LEU B 1 125 ? -0.689 -3.006 2.127 1 95.69 125 LEU B C 1
ATOM 2158 O O . LEU B 1 125 ? -0.467 -1.949 2.725 1 95.69 125 LEU B O 1
ATOM 2162 N N . ILE B 1 126 ? 0.134 -3.979 2.041 1 93.5 126 ILE B N 1
ATOM 2163 C CA . ILE B 1 126 ? 1.479 -3.865 2.592 1 93.5 126 ILE B CA 1
ATOM 2164 C C . ILE B 1 126 ? 2.51 -4.059 1.483 1 93.5 126 ILE B C 1
ATOM 2166 O O . ILE B 1 126 ? 2.631 -5.152 0.924 1 93.5 126 ILE B O 1
ATOM 2170 N N . LEU B 1 127 ? 3.189 -3.027 1.193 1 93.69 127 LEU B N 1
ATOM 2171 C CA . LEU B 1 127 ? 4.203 -3.055 0.147 1 93.69 127 LEU B CA 1
ATOM 2172 C C . LEU B 1 127 ? 5.582 -2.746 0.72 1 93.69 127 LEU B C 1
ATOM 2174 O O . LEU B 1 127 ? 5.742 -1.798 1.492 1 93.69 127 LEU B O 1
ATOM 2178 N N . VAL B 1 128 ? 6.504 -3.564 0.313 1 90.62 128 VAL B N 1
ATOM 2179 C CA . VAL B 1 128 ? 7.871 -3.381 0.789 1 90.62 128 VAL B CA 1
ATOM 2180 C C . VAL B 1 128 ? 8.82 -3.266 -0.4 1 90.62 128 VAL B C 1
ATOM 2182 O O . VAL B 1 128 ? 8.719 -4.031 -1.36 1 90.62 128 VAL B O 1
ATOM 2185 N N . ASN B 1 129 ? 9.781 -2.273 -0.325 1 84.88 129 ASN B N 1
ATOM 2186 C CA . ASN B 1 129 ? 10.766 -2.035 -1.373 1 84.88 129 ASN B CA 1
ATOM 2187 C C . ASN B 1 129 ? 10.109 -1.863 -2.736 1 84.88 129 ASN B C 1
ATOM 2189 O O . ASN B 1 129 ? 10.305 -2.684 -3.635 1 84.88 129 ASN B O 1
ATOM 2193 N N . CYS B 1 130 ? 9.406 -0.771 -2.879 1 75.12 130 CYS B N 1
ATOM 2194 C CA . CYS B 1 130 ? 8.578 -0.551 -4.059 1 75.12 130 CYS B CA 1
ATOM 2195 C C . CYS B 1 130 ? 9.43 -0.19 -5.266 1 75.12 130 CYS B C 1
ATOM 2197 O O . CYS B 1 130 ? 8.914 -0.061 -6.379 1 75.12 130 CYS B O 1
ATOM 2199 N N . VAL B 1 131 ? 10.75 0.059 -5 1 70.25 131 VAL B N 1
ATOM 2200 C CA . VAL B 1 131 ? 11.609 0.431 -6.121 1 70.25 131 VAL B CA 1
ATOM 2201 C C . VAL B 1 131 ? 11.992 -0.816 -6.914 1 70.25 131 VAL B C 1
ATOM 2203 O O . VAL B 1 131 ? 12.594 -1.746 -6.367 1 70.25 131 VAL B O 1
ATOM 2206 N N . ALA B 1 132 ? 11.055 -1.223 -7.895 1 60.22 132 ALA B N 1
ATOM 2207 C CA . ALA B 1 132 ? 11.492 -2.297 -8.781 1 60.22 132 ALA B CA 1
ATOM 2208 C C . ALA B 1 132 ? 12.539 -1.797 -9.773 1 60.22 132 ALA B C 1
ATOM 2210 O O . ALA B 1 132 ? 12.375 -0.727 -10.367 1 60.22 132 ALA B O 1
ATOM 2211 N N . ASN B 1 133 ? 13.773 -2.166 -9.5 1 58.78 133 ASN B N 1
ATOM 2212 C CA . ASN B 1 133 ? 14.711 -1.909 -10.586 1 58.78 133 ASN B CA 1
ATOM 2213 C C . ASN B 1 133 ? 14.156 -2.383 -11.93 1 58.78 133 ASN B C 1
ATOM 2215 O O . ASN B 1 133 ? 14.047 -3.586 -12.172 1 58.78 133 ASN B O 1
ATOM 2219 N N . THR B 1 134 ? 13.398 -1.445 -12.648 1 56.16 134 THR B N 1
ATOM 2220 C CA . THR B 1 134 ? 12.781 -1.737 -13.938 1 56.16 134 THR B CA 1
ATOM 2221 C C . THR B 1 134 ? 13.727 -2.555 -14.82 1 56.16 134 THR B C 1
ATOM 2223 O O . THR B 1 134 ? 13.297 -3.494 -15.492 1 56.16 134 THR B O 1
ATOM 2226 N N . ALA B 1 135 ? 14.914 -2.094 -14.695 1 56.66 135 ALA B N 1
ATOM 2227 C CA . ALA B 1 135 ? 15.906 -2.771 -15.523 1 56.66 135 ALA B CA 1
ATOM 2228 C C . ALA B 1 135 ? 16.062 -4.234 -15.117 1 56.66 135 ALA B C 1
ATOM 2230 O O . ALA B 1 135 ? 16.172 -5.117 -15.969 1 56.66 135 ALA B O 1
ATOM 2231 N N . GLY B 1 136 ? 15.961 -4.367 -13.898 1 61.25 136 GLY B N 1
ATOM 2232 C CA . GLY B 1 136 ? 16.109 -5.727 -13.406 1 61.25 136 GLY B CA 1
ATOM 2233 C C . GLY B 1 136 ? 14.945 -6.625 -13.797 1 61.25 136 GLY B C 1
ATOM 2234 O O . GLY B 1 136 ? 15.148 -7.77 -14.203 1 61.25 136 GLY B O 1
ATOM 2235 N N . TRP B 1 137 ? 13.875 -6.043 -13.82 1 62.94 137 TRP B N 1
ATOM 2236 C CA . TRP B 1 137 ? 12.688 -6.812 -14.18 1 62.94 137 TRP B CA 1
ATOM 2237 C C . TRP B 1 137 ? 12.672 -7.125 -15.672 1 62.94 137 TRP B C 1
ATOM 2239 O O . TRP B 1 137 ? 12.352 -8.242 -16.078 1 62.94 137 TRP B O 1
ATOM 2249 N N . ILE B 1 138 ? 12.922 -6.164 -16.422 1 60.84 138 ILE B N 1
ATOM 2250 C CA . ILE B 1 138 ? 12.93 -6.344 -17.875 1 60.84 138 ILE B CA 1
ATOM 2251 C C . ILE B 1 138 ? 13.961 -7.402 -18.266 1 60.84 138 ILE B C 1
ATOM 2253 O O . ILE B 1 138 ? 13.68 -8.281 -19.078 1 60.84 138 ILE B O 1
ATOM 2257 N N . GLU B 1 139 ? 15.055 -7.234 -17.719 1 64.94 139 GLU B N 1
ATOM 2258 C CA . GLU B 1 139 ? 16.109 -8.203 -18 1 64.94 139 GLU B CA 1
ATOM 2259 C C . GLU B 1 139 ? 15.68 -9.609 -17.609 1 64.94 139 GLU B C 1
ATOM 2261 O O . GLU B 1 139 ? 15.922 -10.57 -18.359 1 64.94 139 GLU B O 1
ATOM 2266 N N . TRP B 1 140 ? 15.164 -9.695 -16.578 1 63.38 140 TRP B N 1
ATOM 2267 C CA . TRP B 1 140 ? 14.719 -11 -16.094 1 63.38 140 TRP B CA 1
ATOM 2268 C C . TRP B 1 140 ? 13.617 -11.555 -17 1 63.38 140 TRP B C 1
ATOM 2270 O O . TRP B 1 140 ? 13.641 -12.727 -17.375 1 63.38 140 TRP B O 1
ATOM 2280 N N . ALA B 1 141 ? 12.641 -10.719 -17.281 1 61.47 141 ALA B N 1
ATOM 2281 C CA . ALA B 1 141 ? 11.555 -11.125 -18.172 1 61.47 141 ALA B CA 1
ATOM 2282 C C . ALA B 1 141 ? 12.086 -11.617 -19.5 1 61.47 141 ALA B C 1
ATOM 2284 O O . ALA B 1 141 ? 11.602 -12.617 -20.047 1 61.47 141 ALA B O 1
ATOM 2285 N N . TYR B 1 142 ? 13.055 -10.938 -19.922 1 61.41 142 TYR B N 1
ATOM 2286 C CA . TYR B 1 142 ? 13.695 -11.328 -21.188 1 61.41 142 TYR B CA 1
ATOM 2287 C C . TYR B 1 142 ? 14.352 -12.695 -21.062 1 61.41 142 TYR B C 1
ATOM 2289 O O . TYR B 1 142 ? 14.25 -13.523 -21.969 1 61.41 142 TYR B O 1
ATOM 2297 N N . GLN B 1 143 ? 14.906 -12.906 -19.922 1 63.34 143 GLN B N 1
ATOM 2298 C CA . GLN B 1 143 ? 15.602 -14.164 -19.719 1 63.34 143 GLN B CA 1
ATOM 2299 C C . GLN B 1 143 ? 14.617 -15.328 -19.625 1 63.34 143 GLN B C 1
ATOM 2301 O O . GLN B 1 143 ? 14.969 -16.469 -19.953 1 63.34 143 GLN B O 1
ATOM 2306 N N . LYS B 1 144 ? 13.484 -15.055 -19.281 1 62.75 144 LYS B N 1
ATOM 2307 C CA . LYS B 1 144 ? 12.5 -16.125 -19.125 1 62.75 144 LYS B CA 1
ATOM 2308 C C . LYS B 1 144 ? 11.875 -16.484 -20.469 1 62.75 144 LYS B C 1
ATOM 2310 O O . LYS B 1 144 ? 11.328 -17.594 -20.625 1 62.75 144 LYS B O 1
ATOM 2315 N N . VAL B 1 145 ? 11.891 -15.562 -21.359 1 57.47 145 VAL B N 1
ATOM 2316 C CA . VAL B 1 145 ? 11.266 -15.836 -22.656 1 57.47 145 VAL B CA 1
ATOM 2317 C C . VAL B 1 145 ? 12.32 -16.312 -23.641 1 57.47 145 VAL B C 1
ATOM 2319 O O . VAL B 1 145 ? 11.992 -16.938 -24.656 1 57.47 145 VAL B O 1
ATOM 2322 N N . VAL B 1 146 ? 13.586 -16.047 -23.375 1 57.16 146 VAL B N 1
ATOM 2323 C CA . VAL B 1 146 ? 14.625 -16.469 -24.312 1 57.16 146 VAL B CA 1
ATOM 2324 C C . VAL B 1 146 ? 15.312 -17.734 -23.781 1 57.16 146 VAL B C 1
ATOM 2326 O O . VAL B 1 146 ? 15.469 -17.906 -22.562 1 57.16 146 VAL B O 1
#

Secondary structure (DSSP, 8-state):
-EEEEEBTEEEEEEEES-TTSEEEEEE--TT--HHHHHHHHTTTS-HHHHHTTEEEEEEPPTT-STTPPPPPTT-----HHHHHHHHHHHHHHTT-SSEEEEEETHHHHHHHHHHHH-GGGEEEEEEE-----HHHHHHHHHHHH-/-EEEEEBTEEEEEEEES-TTSEEEEEE--TT--HHHHHHHHTTTS-HHHHHTTEEEEEEPPTT-STTPPPPPTT-----HHHHHHHHHHHHHHTT-SSEEEEEETHHHHHHHHHHHH-GGGEEEEEEE-----HHHHHHHHHHHH-

InterPro domains:
  IPR004142 NDRG [PF03096] (3-146)
  IPR004142 NDRG [PTHR11034] (2-145)
  IPR029058 Alpha/Beta hydrolase fold [G3DSA:3.40.50.1820] (1-146)
  IPR029058 Alpha/Beta hydrolase fold [SSF53474] (1-143)

Radius of gyration: 20.12 Å; Cα contacts (8 Å, |Δi|>4): 602; chains: 2; bounding box: 37×57×52 Å

Organism: Ancylostoma caninum (NCBI:txid29170)

Nearest PDB structures (foldseek):
  6zmm-assembly1_A  TM=8.051E-01  e=9.733E-13  Homo sapiens
  6l4g-assembly1_B  TM=8.978E-01  e=1.391E-11  Homo sapiens
  2xmq-assembly3_C  TM=8.270E-01  e=3.920E-12  Homo sapiens
  2xmr-assembly3_C  TM=8.105E-01  e=1.833E-12  Homo sapiens
  2qmq-assembly1_A  TM=8.316E-01  e=5.732E-12  Mus musculus

Sequence (292 aa):
MERVDTDYGKVKVSIYGNRGKHPLVTFHDLALDSESNFQNFFQFVSIAEFTEKFCIYNINAPGQEVDAQPLPESYEYPSMDGLAKIVENVVDHFELQSLIAFGVGVGANVLLRYALLNQRRLDALILVNCVANTAGWIEWAYQKVVMERVDTDYGKVKVSIYGNRGKHPLVTFHDLALDSESNFQNFFQFVSIAEFTEKFCIYNINAPGQEVDAQPLPESYEYPSMDGLAKIVENVVDHFELQSLIAFGVGVGANVLLRYALLNQRRLDALILVNCVANTAGWIEWAYQKVV

Foldseek 3Di:
DDFFQFPQGTWDKDKDADLPAAEEEEEEAPLAFQVVRVCVVCVPPDPVVVRVHYIYIGTGAQQRDDPRDQDELPRDGDDLQRLLRVVVRVCVVSVQQAHAYEYEQSRLSSVVNNCVVRVRRYPYYHYYHPPNPPVSVVVRVVVRSD/DDFFQFPQGTWDKDKDADLPAAEEEEEEAPLAFQVVRVCVVCVPPDPVVVRVHYIYIGTGAQQNDDPRDQDELPRDGDDLQRLLRVVVRVCVVSVQQAHAYEYEQSRLSSVVNNCVVRVRRYPYYHYYHPPNPPVSVVVRVVVRSD